Protein AF-A0A953MXE6-F1 (afdb_monomer_lite)

pLDDT: mean 93.47, std 11.05, range [44.06, 98.88]

Foldseek 3Di:
DDDDDDDDDDDPDPVVVVVLVVVLVVLQVVLQVLPWQKAFAFPCPDPRPDLALADPAASVRRLVVRLVCLVVLCVLQVVDPVSNVLSVCCCVVRHVVSVVSLVVSLVSVLVSVVSQKAKEWEKEFFAFQQDDQSSQLSNRSHQLNNNVVCSCPPPNRSCVCQDVCNDPSNYHYHYHYHRRRHVPQDPPQDNDPVCCSRNGSNSSRRSRGIMIRHDMDID

Sequence (219 aa):
MGSEATVPPPAPDTTTTAAVQEVREKRITSLREKLPIRLYFHNDEPDPRSWDTTTTLDYAETYHSYSAKKPEYDAAWAATLAGSTAIDAFFTQQVDHGFAQLNQFTALLKEALDEGQSITLQVRGYASPLAKSDHNKNGSLRRIATLVHYLERTDHGALLPYLNGTATNGGQLVVVPQPFGKSTADASVSDRLDDLQHSVYGVGAAMERRIEIEQVVGR

Structure (mmCIF, N/CA/C/O backbone):
data_AF-A0A953MXE6-F1
#
_entry.id   AF-A0A953MXE6-F1
#
loop_
_atom_site.group_PDB
_atom_site.id
_atom_site.type_symbol
_atom_site.label_atom_id
_atom_site.label_alt_id
_atom_site.label_comp_id
_atom_site.label_asym_id
_atom_site.label_entity_id
_atom_site.label_seq_id
_atom_site.pdbx_PDB_ins_code
_atom_site.Cartn_x
_atom_site.Cartn_y
_atom_site.Cartn_z
_atom_site.occupancy
_atom_site.B_iso_or_equiv
_atom_site.auth_seq_id
_atom_site.auth_comp_id
_atom_site.auth_asym_id
_atom_site.auth_atom_id
_atom_site.pdbx_PDB_model_num
ATOM 1 N N . MET A 1 1 ? -50.887 13.897 54.693 1.00 48.03 1 MET A N 1
ATOM 2 C CA . MET A 1 1 ? -50.576 13.720 53.261 1.00 48.03 1 MET A CA 1
ATOM 3 C C . MET A 1 1 ? -49.151 14.207 53.066 1.00 48.03 1 MET A C 1
ATOM 5 O O . MET A 1 1 ? -48.925 15.405 53.149 1.00 48.03 1 MET A O 1
ATOM 9 N N . GLY A 1 2 ? -48.186 13.288 53.002 1.00 44.06 2 GLY A N 1
ATOM 10 C CA . GLY A 1 2 ? -46.770 13.626 52.839 1.00 44.06 2 GLY A CA 1
ATOM 11 C C . GLY A 1 2 ? -46.460 13.844 51.363 1.00 44.06 2 GLY A C 1
ATOM 12 O O . GLY A 1 2 ? -46.754 12.974 50.552 1.00 44.06 2 GLY A O 1
ATOM 13 N N . SER A 1 3 ? -45.926 15.015 51.029 1.00 51.47 3 SER A N 1
ATOM 14 C CA . SER A 1 3 ? -45.392 15.329 49.705 1.00 51.47 3 SER A CA 1
ATOM 15 C C . SER A 1 3 ? -44.007 14.699 49.592 1.00 51.47 3 SER A C 1
ATOM 17 O O . SER A 1 3 ? -43.071 15.154 50.247 1.00 51.47 3 SER A O 1
ATOM 19 N N . GLU A 1 4 ? -43.881 13.652 48.788 1.00 52.66 4 GLU A N 1
ATOM 20 C CA . GLU A 1 4 ? -42.598 13.053 48.434 1.00 52.66 4 GLU A CA 1
ATOM 21 C C . GLU A 1 4 ? -41.909 13.968 47.412 1.00 52.66 4 GLU A C 1
ATOM 23 O O . GLU A 1 4 ? -42.407 14.180 46.307 1.00 52.66 4 GLU A O 1
ATOM 28 N N . ALA A 1 5 ? -40.812 14.606 47.824 1.00 57.16 5 ALA A N 1
ATOM 29 C CA . ALA A 1 5 ? -40.021 15.466 46.956 1.00 57.16 5 ALA A CA 1
ATOM 30 C C . ALA A 1 5 ? -39.163 14.594 46.031 1.00 57.16 5 ALA A C 1
ATOM 32 O O . ALA A 1 5 ? -38.236 13.921 46.479 1.00 57.16 5 ALA A O 1
ATOM 33 N N . THR A 1 6 ? -39.472 14.608 44.738 1.00 57.44 6 THR A N 1
ATOM 34 C CA . THR A 1 6 ? -38.691 13.930 43.703 1.00 57.44 6 THR A CA 1
ATOM 35 C C . THR A 1 6 ? -37.338 14.624 43.551 1.00 57.44 6 THR A C 1
ATOM 37 O O . THR A 1 6 ? -37.263 15.779 43.128 1.00 57.44 6 THR A O 1
ATOM 40 N N . VAL A 1 7 ? -36.257 13.930 43.907 1.00 61.03 7 VAL A N 1
ATOM 41 C CA . VAL A 1 7 ? -34.885 14.398 43.675 1.00 61.03 7 VAL A CA 1
ATOM 42 C C . VAL A 1 7 ? -34.610 14.348 42.164 1.00 61.03 7 VAL A C 1
ATOM 44 O O . VAL A 1 7 ? -34.828 13.296 41.557 1.00 61.03 7 VAL A O 1
ATOM 47 N N . PRO A 1 8 ? -34.163 15.447 41.526 1.00 61.88 8 PRO A N 1
ATOM 48 C CA . PRO A 1 8 ? -33.808 15.423 40.113 1.00 61.88 8 PRO A CA 1
ATOM 49 C C . PRO A 1 8 ? -32.596 14.504 39.885 1.00 61.88 8 PRO A C 1
ATOM 51 O O . PRO A 1 8 ? -31.706 14.446 40.738 1.00 61.88 8 PRO A O 1
ATOM 54 N N . PRO A 1 9 ? -32.543 13.778 38.753 1.00 64.75 9 PRO A N 1
ATOM 55 C CA . PRO A 1 9 ? -31.421 12.900 38.444 1.00 64.75 9 PRO A CA 1
ATOM 56 C C . PRO A 1 9 ? -30.107 13.699 38.407 1.00 64.75 9 PRO A C 1
ATOM 58 O O . PRO A 1 9 ? -30.117 14.864 37.994 1.00 64.75 9 PRO A O 1
ATOM 61 N N . PRO A 1 10 ? -28.979 13.103 38.836 1.00 61.69 10 PRO A N 1
ATOM 62 C CA . PRO A 1 10 ? -27.685 13.770 38.789 1.00 61.69 10 PRO A CA 1
ATOM 63 C C . PRO A 1 10 ? -27.362 14.173 37.346 1.00 61.69 10 PRO A C 1
ATOM 65 O O . PRO A 1 10 ? -27.589 13.404 36.409 1.00 61.69 10 PRO A O 1
ATOM 68 N N . ALA A 1 11 ? -26.859 15.396 37.167 1.00 59.88 11 ALA A N 1
ATOM 69 C CA . ALA A 1 11 ? -26.395 15.867 35.869 1.00 59.88 11 ALA A CA 1
ATOM 70 C C . ALA A 1 11 ? -25.275 14.941 35.350 1.00 59.88 11 ALA A C 1
ATOM 72 O O . ALA A 1 11 ? -24.452 14.495 36.151 1.00 59.88 11 ALA A O 1
ATOM 73 N N . PRO A 1 12 ? -25.224 14.636 34.041 1.00 58.47 12 PRO A N 1
ATOM 74 C CA . PRO A 1 12 ? -24.148 13.824 33.482 1.00 58.47 12 PRO A CA 1
ATOM 75 C C . PRO A 1 12 ? -22.785 14.496 33.718 1.00 58.47 12 PRO A C 1
ATOM 77 O O . PRO A 1 12 ? -22.642 15.699 33.494 1.00 58.47 12 PRO A O 1
ATOM 80 N N . ASP A 1 13 ? -21.791 13.715 34.156 1.00 56.25 13 ASP A N 1
ATOM 81 C CA . ASP A 1 13 ? -20.414 14.161 34.412 1.00 56.25 13 ASP A CA 1
ATOM 82 C C . ASP A 1 13 ? -19.746 14.669 33.119 1.00 56.25 13 ASP A C 1
ATOM 84 O O . ASP A 1 13 ? -19.167 13.922 32.322 1.00 56.25 13 ASP A O 1
ATOM 88 N N . THR A 1 14 ? -19.815 15.979 32.898 1.00 55.03 14 THR A N 1
ATOM 89 C CA . THR A 1 14 ? -19.241 16.668 31.732 1.00 55.03 14 THR A CA 1
ATOM 90 C C . THR A 1 14 ? -17.708 16.647 31.720 1.00 55.03 14 THR A C 1
ATOM 92 O O . THR A 1 14 ? -17.107 16.643 30.645 1.00 55.03 14 THR A O 1
ATOM 95 N N . THR A 1 15 ? -17.064 16.542 32.887 1.00 53.19 15 THR A N 1
ATOM 96 C CA . THR A 1 15 ? -15.596 16.482 33.038 1.00 53.19 15 THR A CA 1
ATOM 97 C C . THR A 1 15 ? -14.992 15.192 32.467 1.00 53.19 15 THR A C 1
ATOM 99 O O . THR A 1 15 ? -13.950 15.234 31.815 1.00 53.19 15 THR A O 1
ATOM 102 N N . THR A 1 16 ? -15.666 14.050 32.640 1.00 59.84 16 THR A N 1
ATOM 103 C CA . THR A 1 16 ? -15.215 12.738 32.135 1.00 59.84 16 THR A CA 1
ATOM 104 C C . THR A 1 16 ? -15.283 12.670 30.605 1.00 59.84 16 THR A C 1
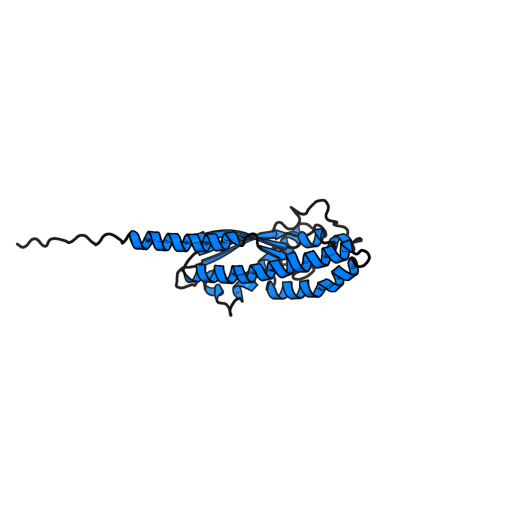ATOM 106 O O . THR A 1 16 ? -14.422 12.076 29.962 1.00 59.84 16 THR A O 1
ATOM 109 N N . THR A 1 17 ? -16.267 13.339 29.998 1.00 73.88 17 THR A N 1
ATOM 110 C CA . THR A 1 17 ? -16.495 13.299 28.543 1.00 73.88 17 THR A CA 1
ATOM 111 C C . THR A 1 17 ? -15.435 14.091 27.764 1.00 73.88 17 THR A C 1
ATOM 113 O O . THR A 1 17 ? -14.959 13.631 26.728 1.00 73.88 17 THR A O 1
ATOM 116 N N . ALA A 1 18 ? -15.007 15.254 28.272 1.00 81.44 18 ALA A N 1
ATOM 117 C CA . ALA A 1 18 ? -14.016 16.100 27.598 1.00 81.44 18 ALA A CA 1
ATOM 118 C C . ALA A 1 18 ? -12.609 15.475 27.579 1.00 81.44 18 ALA A C 1
ATOM 120 O O . ALA A 1 18 ? -11.945 15.485 26.543 1.00 81.44 18 ALA A O 1
ATOM 121 N N . ALA A 1 19 ? -12.174 14.881 28.695 1.00 84.50 19 ALA A N 1
ATOM 122 C CA . ALA A 1 19 ? -10.869 14.227 28.785 1.00 84.50 19 ALA A CA 1
ATOM 123 C C . ALA A 1 19 ? -10.778 12.983 27.880 1.00 84.50 19 ALA A C 1
ATOM 125 O O . ALA A 1 19 ? -9.762 12.769 27.219 1.00 84.50 19 ALA A O 1
ATOM 126 N N . VAL A 1 20 ? -11.853 12.187 27.797 1.00 83.88 20 VAL A N 1
ATOM 127 C CA . VAL A 1 20 ? -11.930 11.033 26.884 1.00 83.88 20 VAL A CA 1
ATOM 128 C C . VAL A 1 20 ? -11.873 11.482 25.423 1.00 83.88 20 VAL A C 1
ATOM 130 O O . VAL A 1 20 ? -11.153 10.874 24.630 1.00 83.88 20 VAL A O 1
ATOM 133 N N . GLN A 1 21 ? -12.570 12.565 25.064 1.00 86.00 21 GLN A N 1
ATOM 134 C CA . GLN A 1 21 ? -12.505 13.107 23.706 1.00 86.00 21 GLN A CA 1
ATOM 135 C C . GLN A 1 21 ? -11.093 13.595 23.356 1.00 86.00 21 GLN A C 1
ATOM 137 O O . GLN A 1 21 ? -10.608 13.325 22.262 1.00 86.00 21 GLN A O 1
ATOM 142 N N . GLU A 1 22 ? -10.400 14.262 24.282 1.00 90.00 22 GLU A N 1
ATOM 143 C CA . GLU A 1 22 ? -9.034 14.742 24.051 1.00 90.00 22 GLU A CA 1
ATOM 144 C C . GLU A 1 22 ? -8.055 13.591 23.767 1.00 90.00 22 GLU A C 1
ATOM 146 O O . GLU A 1 22 ? -7.232 13.684 22.854 1.00 90.00 22 GLU A O 1
ATOM 151 N N . VAL A 1 23 ? -8.151 12.484 24.512 1.00 89.69 23 VAL A N 1
ATOM 152 C CA . VAL A 1 23 ? -7.327 11.288 24.268 1.00 89.69 23 VAL A CA 1
ATOM 153 C C . VAL A 1 23 ? -7.623 10.699 22.889 1.00 89.69 23 VAL A C 1
ATOM 155 O O . VAL A 1 23 ? -6.695 10.445 22.120 1.00 89.69 23 VAL A O 1
ATOM 158 N N . ARG A 1 24 ? -8.905 10.563 22.537 1.00 91.62 24 ARG A N 1
ATOM 159 C CA . ARG A 1 24 ? -9.345 10.058 21.229 1.00 91.62 24 ARG A CA 1
ATOM 160 C C . ARG A 1 24 ? -8.814 10.904 20.070 1.00 91.62 24 ARG A C 1
ATOM 162 O O . ARG A 1 24 ? -8.322 10.352 19.088 1.00 91.62 24 ARG A O 1
ATOM 169 N N . GLU A 1 25 ? -8.843 12.229 20.185 1.00 92.94 25 GLU A N 1
ATOM 170 C CA . GLU A 1 25 ? -8.273 13.121 19.165 1.00 92.94 25 GLU A CA 1
ATOM 171 C C . GLU A 1 25 ? -6.747 13.000 19.066 1.00 92.94 25 GLU A C 1
ATOM 173 O O . GLU A 1 25 ? -6.190 13.024 17.963 1.00 92.94 25 GLU A O 1
ATOM 178 N N . LYS A 1 26 ? -6.051 12.811 20.195 1.00 95.00 26 LYS A N 1
ATOM 179 C CA . LYS A 1 26 ? -4.600 12.567 20.194 1.00 95.00 26 LYS A CA 1
ATOM 180 C C . LYS A 1 26 ? -4.247 11.288 19.437 1.00 95.00 26 LYS A C 1
ATOM 182 O O . LYS A 1 26 ? -3.337 11.329 18.616 1.00 95.00 26 LYS A O 1
ATOM 187 N N . ARG A 1 27 ? -4.994 10.192 19.624 1.00 95.50 27 ARG A N 1
ATOM 188 C CA . ARG A 1 27 ? -4.798 8.938 18.865 1.00 95.50 27 ARG A CA 1
ATOM 189 C C . ARG A 1 27 ? -4.916 9.152 17.361 1.00 95.50 27 ARG A C 1
ATOM 191 O O . ARG A 1 27 ? -4.030 8.758 16.602 1.00 95.50 27 ARG A O 1
ATOM 198 N N . ILE A 1 28 ? -5.980 9.829 16.930 1.00 96.50 28 ILE A N 1
ATOM 199 C CA . ILE A 1 28 ? -6.197 10.132 15.511 1.00 96.50 28 ILE A CA 1
ATOM 200 C C . ILE A 1 28 ? -5.092 11.042 14.968 1.00 96.50 28 ILE A C 1
ATOM 202 O O . ILE A 1 28 ? -4.632 10.846 13.843 1.00 96.50 28 ILE A O 1
ATOM 206 N N . THR A 1 29 ? -4.627 12.007 15.761 1.00 96.69 29 THR A N 1
ATOM 207 C CA . THR A 1 29 ? -3.503 12.875 15.391 1.00 96.69 29 THR A CA 1
ATOM 208 C C . THR A 1 29 ? -2.222 12.064 15.194 1.00 96.69 29 THR A C 1
ATOM 210 O O . THR A 1 29 ? -1.607 12.169 14.136 1.00 96.69 29 THR A O 1
ATOM 213 N N . SER A 1 30 ? -1.880 11.171 16.126 1.00 97.00 30 SER A N 1
ATOM 214 C CA . SER A 1 30 ? -0.705 10.296 16.008 1.00 97.00 30 SER A CA 1
ATOM 215 C C . SER A 1 30 ? -0.761 9.373 14.789 1.00 97.00 30 SER A C 1
ATOM 217 O O . SER A 1 30 ? 0.270 9.118 14.170 1.00 97.00 30 SER A O 1
ATOM 219 N N . LEU A 1 31 ? -1.948 8.899 14.396 1.00 98.00 31 LEU A N 1
ATOM 220 C CA . LEU A 1 31 ? -2.122 8.150 13.148 1.00 98.00 31 LEU A CA 1
ATOM 221 C C . LEU A 1 31 ? -1.862 9.025 11.919 1.00 98.00 31 LEU A C 1
ATOM 223 O O . LEU A 1 31 ? -1.165 8.601 10.998 1.00 98.00 31 LEU A O 1
ATOM 227 N N . ARG A 1 32 ? -2.396 10.251 11.905 1.00 97.88 32 ARG A N 1
ATOM 228 C CA . ARG A 1 32 ? -2.224 11.207 10.798 1.00 97.88 32 ARG A CA 1
ATOM 229 C C . ARG A 1 32 ? -0.770 11.639 10.616 1.00 97.88 32 ARG A C 1
ATOM 231 O O . ARG A 1 32 ? -0.339 11.803 9.483 1.00 97.88 32 ARG A O 1
ATOM 238 N N . GLU A 1 33 ? -0.003 11.753 11.696 1.00 97.44 33 GLU A N 1
ATOM 239 C CA . GLU A 1 33 ? 1.432 12.075 11.660 1.00 97.44 33 GLU A CA 1
ATOM 240 C C . GLU A 1 33 ? 2.288 11.004 10.966 1.00 97.44 33 GLU A C 1
ATOM 242 O O . GLU A 1 33 ? 3.421 11.279 10.573 1.00 97.44 33 GLU A O 1
ATOM 247 N N . LYS A 1 34 ? 1.770 9.780 10.799 1.00 97.44 34 LYS A N 1
ATOM 248 C CA . LYS A 1 34 ? 2.449 8.715 10.043 1.00 97.44 34 LYS A CA 1
ATOM 249 C C . LYS A 1 34 ? 2.157 8.752 8.546 1.00 97.44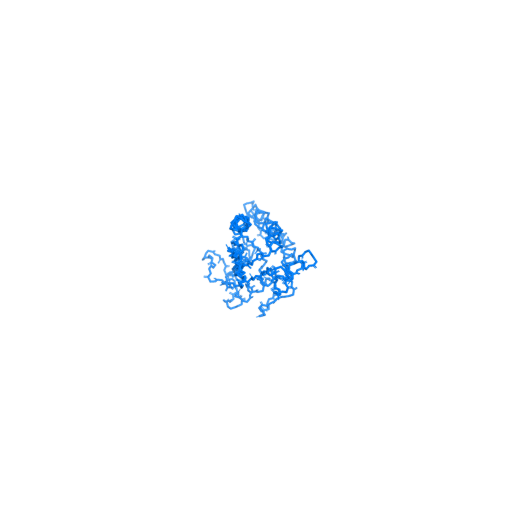 34 LYS A C 1
ATOM 251 O O . LYS A 1 34 ? 2.791 8.007 7.803 1.00 97.44 34 LYS A O 1
ATOM 256 N N . LEU A 1 35 ? 1.204 9.572 8.105 1.00 97.31 35 LEU A N 1
ATOM 257 C CA . LEU A 1 35 ? 0.767 9.619 6.715 1.00 97.31 35 LEU A CA 1
ATOM 258 C C . LEU A 1 35 ? 1.621 10.591 5.877 1.00 97.31 35 LEU A C 1
ATOM 260 O O . LEU A 1 35 ? 2.129 11.581 6.406 1.00 97.31 35 LEU A O 1
ATOM 264 N N . PRO A 1 36 ? 1.725 10.364 4.554 1.00 98.06 36 PRO A N 1
ATOM 265 C CA . PRO A 1 36 ? 1.226 9.191 3.833 1.00 98.06 36 PRO A CA 1
ATOM 266 C C . PRO A 1 36 ? 2.119 7.963 4.053 1.00 98.06 36 PRO A C 1
ATOM 268 O O . PRO A 1 36 ? 3.341 8.081 4.130 1.00 98.06 36 PRO A O 1
ATOM 271 N N . ILE A 1 37 ? 1.515 6.773 4.069 1.00 98.75 37 ILE A N 1
ATOM 272 C CA . ILE A 1 37 ? 2.256 5.501 4.061 1.00 98.75 37 ILE A CA 1
ATOM 273 C C . ILE A 1 37 ? 2.200 4.936 2.654 1.00 98.75 37 ILE A C 1
ATOM 275 O O . ILE A 1 37 ? 1.110 4.665 2.151 1.00 98.75 37 ILE A O 1
ATOM 279 N N . ARG A 1 38 ? 3.366 4.765 2.027 1.00 98.75 38 ARG A N 1
ATOM 280 C CA . ARG A 1 38 ? 3.499 4.267 0.654 1.00 98.75 38 ARG A CA 1
ATOM 281 C C . ARG A 1 38 ? 3.995 2.833 0.658 1.00 98.75 38 ARG A C 1
ATOM 283 O O . ARG A 1 38 ? 4.976 2.523 1.324 1.00 98.75 38 ARG A O 1
ATOM 290 N N . LEU A 1 39 ? 3.325 1.987 -0.107 1.00 98.88 39 LEU A N 1
ATOM 291 C CA . LEU A 1 39 ? 3.548 0.548 -0.135 1.00 98.88 39 LEU A CA 1
ATOM 292 C C . LEU A 1 39 ? 3.701 0.104 -1.587 1.00 98.88 39 LEU A C 1
ATOM 294 O O . LEU A 1 39 ? 2.819 0.388 -2.396 1.00 98.88 39 LEU A O 1
ATOM 298 N N . TYR A 1 40 ? 4.822 -0.525 -1.929 1.00 98.81 40 TYR A N 1
ATOM 299 C CA . TYR A 1 40 ? 5.273 -0.677 -3.315 1.00 98.81 40 TYR A CA 1
ATOM 300 C C . TYR A 1 40 ? 5.211 -2.120 -3.807 1.00 98.81 40 TYR A C 1
ATOM 302 O O . TYR A 1 40 ? 5.331 -3.063 -3.030 1.00 98.81 40 TYR A O 1
ATOM 310 N N . PHE A 1 41 ? 5.063 -2.274 -5.123 1.00 98.69 41 PHE A N 1
ATOM 311 C CA . PHE A 1 41 ? 4.903 -3.565 -5.780 1.00 98.69 41 PHE A CA 1
ATOM 312 C C . PHE A 1 41 ? 5.755 -3.656 -7.044 1.00 98.69 41 PHE A C 1
ATOM 314 O O . PHE A 1 41 ? 5.999 -2.669 -7.755 1.00 98.69 41 PHE A O 1
ATOM 321 N N . HIS A 1 42 ? 6.127 -4.882 -7.393 1.00 98.12 42 HIS A N 1
ATOM 322 C CA . HIS A 1 42 ? 6.676 -5.149 -8.709 1.00 98.12 42 HIS A CA 1
ATOM 323 C C . HIS A 1 42 ? 5.629 -4.927 -9.815 1.00 98.12 42 HIS A C 1
ATOM 325 O O . HIS A 1 42 ? 4.422 -4.782 -9.581 1.00 98.12 42 HIS A O 1
ATOM 331 N N . ASN A 1 43 ? 6.108 -4.866 -11.056 1.00 96.31 43 ASN A N 1
ATOM 332 C CA . ASN A 1 43 ? 5.237 -4.791 -12.216 1.00 96.31 43 ASN A CA 1
ATOM 333 C C . ASN A 1 43 ? 4.295 -5.997 -12.285 1.00 96.31 43 ASN A C 1
ATOM 335 O O . ASN A 1 43 ? 4.713 -7.119 -12.029 1.00 96.31 43 ASN A O 1
ATOM 339 N N . ASP A 1 44 ? 3.041 -5.731 -12.660 1.00 93.00 44 ASP A N 1
ATOM 340 C CA . ASP A 1 44 ? 1.983 -6.740 -12.804 1.00 93.00 44 ASP A CA 1
ATOM 341 C C . ASP A 1 44 ? 1.663 -7.536 -11.516 1.00 93.00 44 ASP A C 1
ATOM 343 O O . ASP A 1 44 ? 0.942 -8.518 -11.563 1.00 93.00 44 ASP A O 1
ATOM 347 N N . GLU A 1 45 ? 2.148 -7.114 -10.343 1.00 96.19 45 GLU A N 1
ATOM 348 C CA . GLU A 1 45 ? 1.885 -7.800 -9.069 1.00 96.19 45 GLU A CA 1
ATOM 349 C C . GLU A 1 45 ? 0.905 -7.016 -8.167 1.00 96.19 45 GLU A C 1
ATOM 351 O O . GLU A 1 45 ? 0.895 -5.770 -8.204 1.00 96.19 45 GLU A O 1
ATOM 356 N N . PRO A 1 46 ? 0.094 -7.717 -7.342 1.00 97.06 46 PRO A N 1
ATOM 357 C CA . PRO A 1 46 ? -0.004 -9.183 -7.200 1.00 97.06 46 PRO A CA 1
ATOM 358 C C . PRO A 1 46 ? -0.837 -9.856 -8.309 1.00 97.06 46 PRO A C 1
ATOM 360 O O . PRO A 1 46 ? -1.596 -9.192 -9.023 1.00 97.06 46 PRO A O 1
ATOM 363 N N . ASP A 1 47 ? -0.706 -11.183 -8.408 1.00 96.38 47 ASP A N 1
ATOM 364 C CA . ASP A 1 47 ? -1.405 -12.060 -9.361 1.00 96.38 47 ASP A CA 1
ATOM 365 C C . ASP A 1 47 ? -1.221 -11.627 -10.829 1.00 96.38 47 ASP A C 1
ATOM 367 O O . ASP A 1 47 ? -2.129 -11.038 -11.435 1.00 96.38 47 ASP A O 1
ATOM 371 N N . PRO A 1 48 ? -0.037 -11.889 -11.418 1.00 93.12 48 PRO A N 1
ATOM 372 C CA . PRO A 1 48 ? 0.314 -11.389 -12.741 1.00 93.12 48 PRO A CA 1
ATOM 373 C C . PRO A 1 48 ? -0.647 -11.865 -13.822 1.00 93.12 48 PRO A C 1
ATOM 375 O O . PRO A 1 48 ? -1.024 -13.038 -13.876 1.00 93.12 48 PRO A O 1
ATOM 378 N N . ARG A 1 49 ? -1.009 -10.941 -14.719 1.00 91.94 49 ARG A N 1
ATOM 379 C CA . ARG A 1 49 ? -1.956 -11.128 -15.831 1.00 91.94 49 ARG A CA 1
ATOM 380 C C . ARG A 1 49 ? -3.398 -11.437 -15.412 1.00 91.94 49 ARG A C 1
ATOM 382 O O . ARG A 1 49 ? -4.209 -11.781 -16.275 1.00 91.94 49 ARG A O 1
ATOM 389 N N . SER A 1 50 ? -3.738 -11.319 -14.127 1.00 93.06 50 SER A N 1
ATOM 390 C CA . SER A 1 50 ? -5.110 -11.516 -13.654 1.00 93.06 50 SER A CA 1
ATOM 391 C C . SER A 1 50 ? -6.007 -10.312 -13.962 1.00 93.06 50 SER A C 1
ATOM 393 O O . SER A 1 50 ? -5.599 -9.150 -13.847 1.00 93.06 50 SER A O 1
ATOM 395 N N . TRP A 1 51 ? -7.268 -10.597 -14.291 1.00 92.38 51 TRP A N 1
ATOM 396 C CA . TRP A 1 51 ? -8.341 -9.604 -14.401 1.00 92.38 51 TRP A CA 1
ATOM 397 C C . TRP A 1 51 ? -9.176 -9.472 -13.125 1.00 92.38 51 TRP A C 1
ATOM 399 O O . TRP A 1 51 ? -10.023 -8.581 -13.069 1.00 92.38 51 TRP A O 1
ATOM 409 N N . ASP A 1 52 ? -8.919 -10.290 -12.104 1.00 95.50 52 ASP A N 1
ATOM 410 C CA . ASP A 1 52 ? -9.608 -10.193 -10.818 1.00 95.50 52 ASP A CA 1
ATOM 411 C C . ASP A 1 52 ? -9.272 -8.888 -10.094 1.00 95.50 52 ASP A C 1
ATOM 413 O O . ASP A 1 52 ? -8.238 -8.253 -10.325 1.00 95.50 52 ASP A O 1
ATOM 417 N N . THR A 1 53 ? -10.152 -8.483 -9.184 1.00 94.69 53 THR A N 1
ATOM 418 C CA . THR A 1 53 ? -9.985 -7.279 -8.356 1.00 94.69 53 THR A CA 1
ATOM 419 C C . THR A 1 53 ? -9.530 -7.589 -6.933 1.00 94.69 53 THR A C 1
ATOM 421 O O . THR A 1 53 ? -9.337 -6.672 -6.141 1.00 94.69 53 THR A O 1
ATOM 424 N N . THR A 1 54 ? -9.364 -8.867 -6.601 1.00 95.75 54 THR A N 1
ATOM 425 C CA . THR A 1 54 ? -8.930 -9.360 -5.289 1.00 95.75 54 THR A CA 1
ATOM 426 C C . THR A 1 54 ? -7.726 -10.282 -5.438 1.00 95.75 54 THR A C 1
ATOM 428 O O . THR A 1 54 ? -7.392 -10.703 -6.543 1.00 95.75 54 THR A O 1
ATOM 431 N N . THR A 1 55 ? -7.089 -10.602 -4.320 1.00 98.19 55 THR A N 1
ATOM 432 C CA . THR A 1 55 ? -5.997 -11.573 -4.217 1.00 98.19 55 THR A CA 1
ATOM 433 C C . THR A 1 55 ? -6.182 -12.379 -2.934 1.00 98.19 55 THR A C 1
ATOM 435 O O . THR A 1 55 ? -7.003 -12.010 -2.102 1.00 98.19 55 THR A O 1
ATOM 438 N N . THR A 1 56 ? -5.434 -13.464 -2.755 1.00 98.19 56 THR A N 1
ATOM 439 C CA . THR A 1 56 ? -5.328 -14.147 -1.456 1.00 98.19 56 THR A CA 1
ATOM 440 C C . THR A 1 56 ? -4.095 -13.717 -0.665 1.00 98.19 56 THR A C 1
ATOM 442 O O . THR A 1 56 ? -3.962 -14.112 0.492 1.00 98.19 56 THR A O 1
ATOM 445 N N . LEU A 1 57 ? -3.184 -12.957 -1.275 1.00 98.50 57 LEU A N 1
ATOM 446 C CA . LEU A 1 57 ? -1.935 -12.528 -0.651 1.00 98.50 57 LEU A CA 1
ATOM 447 C C . LEU A 1 57 ? -2.167 -11.335 0.278 1.00 98.50 57 LEU A C 1
ATOM 449 O O . LEU A 1 57 ? -2.960 -10.445 -0.032 1.00 98.50 57 LEU A O 1
ATOM 453 N N . ASP A 1 58 ? -1.440 -11.283 1.388 1.00 98.69 58 ASP A N 1
ATOM 454 C CA . ASP A 1 58 ? -1.308 -10.064 2.182 1.00 98.69 58 ASP A CA 1
ATOM 455 C C . ASP A 1 58 ? -0.100 -9.221 1.760 1.00 98.69 58 ASP A C 1
ATOM 457 O O . ASP A 1 58 ? 0.742 -9.612 0.946 1.00 98.69 58 ASP A O 1
ATOM 461 N N . TYR A 1 59 ? -0.038 -8.000 2.294 1.00 98.75 59 TYR A N 1
ATOM 462 C CA . TYR A 1 59 ? 1.012 -7.069 1.921 1.00 98.75 59 TYR A CA 1
ATOM 463 C C . TYR A 1 59 ? 2.409 -7.560 2.323 1.00 98.75 59 TYR A C 1
ATOM 465 O O . TYR A 1 59 ? 3.346 -7.329 1.563 1.00 98.75 59 TYR A O 1
ATOM 473 N N . ALA A 1 60 ? 2.567 -8.264 3.450 1.00 98.69 60 ALA A N 1
ATOM 474 C CA . ALA A 1 60 ? 3.875 -8.761 3.873 1.00 98.69 60 ALA A CA 1
ATOM 475 C C . ALA A 1 60 ? 4.409 -9.804 2.879 1.00 98.69 60 ALA A C 1
ATOM 477 O O . ALA A 1 60 ? 5.570 -9.728 2.474 1.00 98.69 60 ALA A O 1
ATOM 478 N N . GLU A 1 61 ? 3.551 -10.713 2.403 1.00 98.75 61 GLU A N 1
ATOM 479 C CA . GLU A 1 61 ? 3.892 -11.675 1.347 1.00 98.75 61 GLU A CA 1
ATOM 480 C C . GLU A 1 61 ? 4.354 -10.964 0.064 1.00 98.75 61 GLU A C 1
ATOM 482 O O . GLU A 1 61 ? 5.413 -11.279 -0.491 1.00 98.75 61 GLU A O 1
ATOM 487 N N . THR A 1 62 ? 3.603 -9.953 -0.390 1.00 98.56 62 THR A N 1
ATOM 488 C CA . THR A 1 62 ? 3.964 -9.198 -1.603 1.00 98.56 62 THR A CA 1
ATOM 489 C C . THR A 1 62 ? 5.211 -8.333 -1.432 1.00 98.56 62 THR A C 1
ATOM 491 O O . THR A 1 62 ? 6.002 -8.224 -2.368 1.00 98.56 62 THR A O 1
ATOM 494 N N . TYR A 1 63 ? 5.435 -7.772 -0.242 1.00 98.81 63 TYR A N 1
ATOM 495 C CA . TYR A 1 63 ? 6.645 -7.032 0.101 1.00 98.81 63 TYR A CA 1
ATOM 496 C C . TYR A 1 63 ? 7.867 -7.944 0.024 1.00 98.81 63 TYR A C 1
ATOM 498 O O . TYR A 1 63 ? 8.828 -7.614 -0.663 1.00 98.81 63 TYR A O 1
ATOM 506 N N . HIS A 1 64 ? 7.821 -9.123 0.651 1.00 98.75 64 HIS A N 1
ATOM 507 C CA . HIS A 1 64 ? 8.938 -10.065 0.612 1.00 98.75 64 HIS A CA 1
ATOM 508 C C . HIS A 1 64 ? 9.232 -10.550 -0.812 1.00 98.75 64 HIS A C 1
ATOM 510 O O . HIS A 1 64 ? 10.399 -10.594 -1.207 1.00 98.75 64 HIS A O 1
ATOM 516 N N . SER A 1 65 ? 8.189 -10.840 -1.600 1.00 98.31 65 SER A N 1
ATOM 517 C CA . SER A 1 65 ? 8.329 -11.135 -3.033 1.00 98.31 65 SER A CA 1
ATOM 518 C C . SER A 1 65 ? 9.001 -9.982 -3.781 1.00 98.31 65 SER A C 1
ATOM 520 O O . SER A 1 65 ? 9.923 -10.204 -4.568 1.00 98.31 65 SER A O 1
ATOM 522 N N . TYR A 1 66 ? 8.590 -8.737 -3.520 1.00 98.56 66 TYR A N 1
ATOM 523 C CA . TYR A 1 66 ? 9.141 -7.585 -4.219 1.00 98.56 66 TYR A CA 1
ATOM 524 C C . TYR A 1 66 ? 10.588 -7.277 -3.810 1.00 98.56 66 TYR A C 1
ATOM 526 O O . TYR A 1 66 ? 11.439 -7.109 -4.683 1.00 98.56 66 TYR A O 1
ATOM 534 N N . SER A 1 67 ? 10.905 -7.271 -2.513 1.00 98.50 67 SER A N 1
ATOM 535 C CA . SER A 1 67 ? 12.271 -7.069 -2.014 1.00 98.50 67 SER A CA 1
ATOM 536 C C . SER A 1 67 ? 13.233 -8.135 -2.548 1.00 98.50 67 SER A C 1
ATOM 538 O O . SER A 1 67 ? 14.374 -7.819 -2.885 1.00 98.50 67 SER A O 1
ATOM 540 N N . ALA A 1 68 ? 12.770 -9.378 -2.734 1.00 98.50 68 ALA A N 1
ATOM 541 C CA . ALA A 1 68 ? 13.567 -10.445 -3.342 1.00 98.50 68 ALA A CA 1
ATOM 542 C C . ALA A 1 68 ? 13.937 -10.187 -4.817 1.00 98.50 68 ALA A C 1
ATOM 544 O O . ALA A 1 68 ? 14.887 -10.789 -5.315 1.00 98.50 68 ALA A O 1
ATOM 545 N N . LYS A 1 69 ? 13.248 -9.269 -5.511 1.00 98.31 69 LYS A N 1
ATOM 546 C CA . LYS A 1 69 ? 13.572 -8.868 -6.893 1.00 98.31 69 LYS A CA 1
ATOM 547 C C . LYS A 1 69 ? 14.645 -7.793 -6.979 1.00 98.31 69 LYS A C 1
ATOM 549 O O . LYS A 1 69 ? 15.080 -7.488 -8.087 1.00 98.31 69 LYS A O 1
ATOM 554 N N . LYS A 1 70 ? 15.097 -7.216 -5.860 1.00 98.19 70 LYS A N 1
ATOM 555 C CA . LYS A 1 70 ? 16.139 -6.177 -5.864 1.00 98.19 70 LYS A CA 1
ATOM 556 C C . LYS A 1 70 ? 17.357 -6.536 -6.745 1.00 98.19 70 LYS A C 1
ATOM 558 O O . LYS A 1 70 ? 17.746 -5.680 -7.537 1.00 98.19 70 LYS A O 1
ATOM 563 N N . PRO A 1 71 ? 17.894 -7.776 -6.736 1.00 98.25 71 PRO A N 1
ATOM 564 C CA . PRO A 1 71 ? 19.010 -8.138 -7.613 1.00 98.25 71 PRO A CA 1
ATOM 565 C C . PRO A 1 71 ? 18.722 -7.966 -9.115 1.00 98.25 71 PRO A C 1
ATOM 567 O O . PRO A 1 71 ? 19.633 -7.649 -9.875 1.00 98.25 71 PRO A O 1
ATOM 570 N N . GLU A 1 72 ? 17.474 -8.141 -9.564 1.00 98.31 72 GLU A N 1
ATOM 571 C CA . GLU A 1 72 ? 17.089 -7.900 -10.963 1.00 98.31 72 GLU A CA 1
ATOM 572 C C . GLU A 1 72 ? 17.124 -6.405 -11.309 1.00 98.31 72 GLU A C 1
ATOM 574 O O . GLU A 1 72 ? 17.587 -6.025 -12.385 1.00 98.31 72 GLU A O 1
ATOM 579 N N . TYR A 1 73 ? 16.670 -5.550 -10.386 1.00 98.25 73 TYR A N 1
ATOM 580 C CA . TYR A 1 73 ? 16.745 -4.097 -10.544 1.00 98.25 73 TYR A CA 1
ATOM 581 C C . TYR A 1 73 ? 18.199 -3.616 -10.560 1.00 98.25 73 TYR A C 1
ATOM 583 O O . TYR A 1 73 ? 18.564 -2.810 -11.417 1.00 98.25 73 TYR A O 1
ATOM 591 N N . ASP A 1 74 ? 19.036 -4.146 -9.664 1.00 96.88 74 ASP A N 1
ATOM 592 C CA . ASP A 1 74 ? 20.467 -3.840 -9.622 1.00 96.88 74 ASP A CA 1
ATOM 593 C C . ASP A 1 74 ? 21.139 -4.240 -10.942 1.00 96.88 74 ASP A C 1
ATOM 595 O O . ASP A 1 74 ? 21.857 -3.441 -11.541 1.00 96.88 74 ASP A O 1
ATOM 599 N N . ALA A 1 75 ? 20.859 -5.447 -11.448 1.00 97.75 75 ALA A N 1
ATOM 600 C CA . ALA A 1 75 ? 21.402 -5.930 -12.716 1.00 97.75 75 ALA A CA 1
ATOM 601 C C . ALA A 1 75 ? 20.987 -5.045 -13.904 1.00 97.75 75 ALA A C 1
ATOM 603 O O . ALA A 1 75 ? 21.821 -4.735 -14.757 1.00 97.75 75 ALA A O 1
ATOM 604 N N . ALA A 1 76 ? 19.730 -4.589 -13.940 1.00 97.25 76 ALA A N 1
ATOM 605 C CA . ALA A 1 76 ? 19.231 -3.700 -14.987 1.00 97.25 76 ALA A CA 1
ATOM 606 C C . ALA A 1 76 ? 19.923 -2.323 -14.994 1.00 97.25 76 ALA A C 1
ATOM 608 O O . ALA A 1 76 ? 19.986 -1.681 -16.041 1.00 97.25 76 ALA A O 1
ATOM 609 N N . TRP A 1 77 ? 20.470 -1.867 -13.863 1.00 96.56 77 TRP A N 1
ATOM 610 C CA . TRP A 1 77 ? 21.093 -0.542 -13.725 1.00 96.56 77 TRP A CA 1
ATOM 611 C C . TRP A 1 77 ? 22.588 -0.570 -13.379 1.00 96.56 77 TRP A C 1
ATOM 613 O O . TRP A 1 77 ? 23.199 0.486 -13.195 1.00 96.56 77 TRP A O 1
ATOM 623 N N . ALA A 1 78 ? 23.210 -1.751 -13.395 1.00 94.94 78 ALA A N 1
ATOM 624 C CA . ALA A 1 78 ? 24.615 -1.967 -13.043 1.00 94.94 78 ALA A CA 1
ATOM 625 C C . ALA A 1 78 ? 25.613 -1.233 -13.955 1.00 94.94 78 ALA A C 1
ATOM 627 O O . ALA A 1 78 ? 26.752 -0.991 -13.560 1.00 94.94 78 ALA A O 1
ATOM 628 N N . ALA A 1 79 ? 25.198 -0.849 -15.168 1.00 95.50 79 ALA A N 1
ATOM 629 C CA . ALA A 1 79 ? 26.049 -0.141 -16.125 1.00 95.50 79 ALA A CA 1
ATOM 630 C C . ALA A 1 79 ? 26.487 1.253 -15.641 1.00 95.50 79 ALA A C 1
ATOM 632 O O . ALA A 1 79 ? 27.446 1.811 -16.173 1.00 95.50 79 ALA A O 1
ATOM 633 N N . THR A 1 80 ? 25.797 1.833 -14.651 1.00 94.38 80 THR A N 1
ATOM 634 C CA . THR A 1 80 ? 26.141 3.151 -14.107 1.00 94.38 80 THR A CA 1
ATOM 635 C C . THR A 1 80 ? 26.083 3.152 -12.585 1.00 94.38 80 THR A C 1
ATOM 637 O O . THR A 1 80 ? 25.149 2.624 -11.983 1.00 94.38 80 THR A O 1
ATOM 640 N N . LEU A 1 81 ? 27.050 3.821 -11.949 1.00 95.12 81 LEU A N 1
ATOM 641 C CA . LEU A 1 81 ? 27.038 4.017 -10.496 1.00 95.12 81 LEU A CA 1
ATOM 642 C C . LEU A 1 81 ? 25.774 4.764 -10.043 1.00 95.12 81 LEU A C 1
ATOM 644 O O . LEU A 1 81 ? 25.168 4.401 -9.039 1.00 95.12 81 LEU A O 1
ATOM 648 N N . ALA A 1 82 ? 25.364 5.783 -10.804 1.00 96.44 82 ALA A N 1
ATOM 649 C CA . ALA A 1 82 ? 24.167 6.570 -10.523 1.00 96.44 82 ALA A CA 1
ATOM 650 C C . ALA A 1 82 ? 22.887 5.718 -10.535 1.00 96.44 82 ALA A C 1
ATOM 652 O O . ALA A 1 82 ? 22.087 5.824 -9.609 1.00 96.44 82 ALA A O 1
ATOM 653 N N . GLY A 1 83 ? 22.715 4.851 -11.539 1.00 95.44 83 GLY A N 1
ATOM 654 C CA . GLY A 1 83 ? 21.581 3.930 -11.623 1.00 95.44 83 GLY A CA 1
ATOM 655 C C . GLY A 1 83 ? 21.547 2.956 -10.448 1.00 95.44 83 GLY A C 1
ATOM 656 O O . GLY A 1 83 ? 20.542 2.890 -9.748 1.00 95.44 83 GLY A O 1
ATOM 657 N N . SER A 1 84 ? 22.666 2.281 -10.175 1.00 94.88 84 SER A N 1
ATOM 658 C CA . SER A 1 84 ? 22.788 1.368 -9.028 1.00 94.88 84 SER A CA 1
ATOM 659 C C . SER A 1 84 ? 22.460 2.063 -7.695 1.00 94.88 84 SER A C 1
ATOM 661 O O . SER A 1 84 ? 21.635 1.587 -6.920 1.00 94.88 84 SER A O 1
ATOM 663 N N . THR A 1 85 ? 22.996 3.272 -7.482 1.00 97.69 85 THR A N 1
ATOM 664 C CA . THR A 1 85 ? 22.741 4.069 -6.267 1.00 97.69 85 THR A CA 1
ATOM 665 C C . THR A 1 85 ? 21.263 4.445 -6.133 1.00 97.69 85 THR A C 1
ATOM 667 O O . THR A 1 85 ? 20.711 4.422 -5.035 1.00 97.69 85 THR A O 1
ATOM 670 N N . ALA A 1 86 ? 20.604 4.791 -7.242 1.00 98.06 86 ALA A N 1
ATOM 671 C CA . ALA A 1 86 ? 19.188 5.140 -7.248 1.00 98.06 86 ALA A CA 1
ATOM 672 C C . ALA A 1 86 ? 18.288 3.932 -6.930 1.00 98.06 86 ALA A C 1
ATOM 674 O O . ALA A 1 86 ? 17.302 4.089 -6.209 1.00 98.06 86 ALA A O 1
ATOM 675 N N . ILE A 1 87 ? 18.632 2.736 -7.420 1.00 98.31 87 ILE A N 1
ATOM 676 C CA . ILE A 1 87 ? 17.922 1.493 -7.089 1.00 98.31 87 ILE A CA 1
ATOM 677 C C . ILE A 1 87 ? 18.093 1.143 -5.610 1.00 98.31 87 ILE A C 1
ATOM 679 O O . ILE A 1 87 ? 17.095 0.910 -4.925 1.00 98.31 87 ILE A O 1
ATOM 683 N N . ASP A 1 88 ? 19.325 1.175 -5.097 1.00 98.12 88 ASP A N 1
ATOM 684 C CA . ASP A 1 88 ? 19.613 0.949 -3.676 1.00 98.12 88 ASP A CA 1
ATOM 685 C C . ASP A 1 88 ? 18.810 1.898 -2.784 1.00 98.12 88 ASP A C 1
ATOM 687 O O . ASP A 1 88 ? 18.141 1.466 -1.840 1.00 98.12 88 ASP A O 1
ATOM 691 N N . ALA A 1 89 ? 18.833 3.193 -3.107 1.00 98.50 89 ALA A N 1
ATOM 692 C CA . ALA A 1 89 ? 18.090 4.207 -2.373 1.00 98.50 89 ALA A CA 1
ATOM 693 C C . ALA A 1 89 ? 16.576 3.971 -2.449 1.00 98.50 89 ALA A C 1
ATOM 695 O O . ALA A 1 89 ? 15.891 4.111 -1.440 1.00 98.50 89 ALA A O 1
ATOM 696 N N . PHE A 1 90 ? 16.041 3.580 -3.607 1.00 98.75 90 PHE A N 1
ATOM 697 C CA . PHE A 1 90 ? 14.616 3.289 -3.746 1.00 98.75 90 PHE A CA 1
ATOM 698 C C . PHE A 1 90 ? 14.182 2.111 -2.861 1.00 98.75 90 PHE A C 1
ATOM 700 O O . PHE A 1 90 ? 13.238 2.251 -2.084 1.00 98.75 90 PHE A O 1
ATOM 707 N N . PHE A 1 91 ? 14.878 0.972 -2.919 1.00 98.75 91 PHE A N 1
ATOM 708 C CA . PHE A 1 91 ? 14.506 -0.187 -2.101 1.00 98.75 91 PHE A CA 1
ATOM 709 C C . PHE A 1 91 ? 14.635 0.112 -0.603 1.00 98.75 91 PHE A C 1
ATOM 711 O O . PHE A 1 91 ? 13.693 -0.115 0.150 1.00 98.75 91 PHE A O 1
ATOM 718 N N . THR A 1 92 ? 15.740 0.720 -0.176 1.00 98.38 92 THR A N 1
ATOM 719 C CA . THR A 1 92 ? 15.983 0.970 1.254 1.00 98.38 92 THR A CA 1
ATOM 720 C C . THR A 1 92 ? 15.121 2.099 1.827 1.00 98.38 92 THR A C 1
ATOM 722 O O . THR A 1 92 ? 14.543 1.966 2.904 1.00 98.38 92 THR A O 1
ATOM 725 N N . GLN A 1 93 ? 15.007 3.227 1.121 1.00 98.44 93 GLN A N 1
ATOM 726 C CA . GLN A 1 93 ? 14.363 4.437 1.646 1.00 98.44 93 GLN A CA 1
ATOM 727 C C . GLN A 1 93 ? 12.873 4.526 1.312 1.00 98.44 93 GLN A C 1
ATOM 729 O O . GLN A 1 93 ? 12.181 5.355 1.899 1.00 98.44 93 GLN A O 1
ATOM 734 N N . GLN A 1 94 ? 12.373 3.720 0.369 1.00 98.56 94 GLN A N 1
ATOM 735 C CA . GLN A 1 94 ? 10.956 3.709 -0.004 1.00 98.56 94 GLN A CA 1
ATOM 736 C C . GLN A 1 94 ? 10.303 2.361 0.303 1.00 98.56 94 GLN A C 1
ATOM 738 O O . GLN A 1 94 ? 9.338 2.328 1.061 1.00 98.56 94 GLN A O 1
ATOM 743 N N . VAL A 1 95 ? 10.820 1.256 -0.245 1.00 98.75 95 VAL A N 1
ATOM 744 C CA . VAL A 1 95 ? 10.175 -0.067 -0.118 1.00 98.75 95 VAL A CA 1
ATOM 745 C C . VAL A 1 95 ? 10.247 -0.578 1.325 1.00 98.75 95 VAL A C 1
ATOM 747 O O . VAL A 1 95 ? 9.207 -0.797 1.951 1.00 98.75 95 VAL A O 1
ATOM 750 N N . ASP A 1 96 ? 11.454 -0.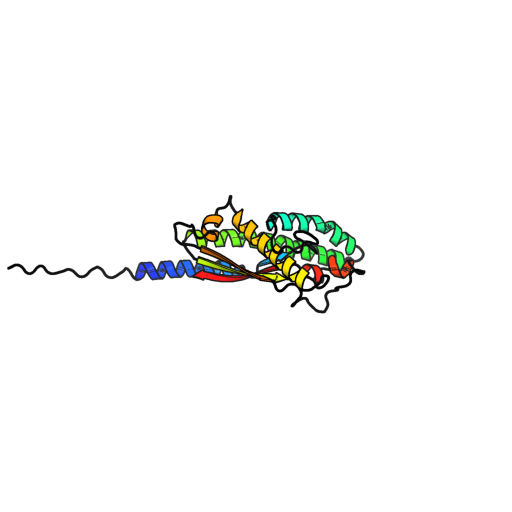687 1.882 1.00 98.75 96 ASP A N 1
ATOM 751 C CA . ASP A 1 96 ? 11.676 -1.188 3.244 1.00 98.75 96 ASP A CA 1
ATOM 752 C C . ASP A 1 96 ? 11.125 -0.210 4.290 1.00 98.75 96 ASP A C 1
ATOM 754 O O . ASP A 1 96 ? 10.427 -0.602 5.231 1.00 98.75 96 ASP A O 1
ATOM 758 N N . HIS A 1 97 ? 11.375 1.089 4.092 1.00 98.56 97 HIS A N 1
ATOM 759 C CA . HIS A 1 97 ? 10.845 2.139 4.959 1.00 98.56 97 HIS A CA 1
ATOM 760 C C . HIS A 1 97 ? 9.310 2.138 4.994 1.00 98.56 97 HIS A C 1
ATOM 762 O O . HIS A 1 97 ? 8.724 2.222 6.072 1.00 98.56 97 HIS A O 1
ATOM 768 N N . GLY A 1 98 ? 8.645 1.989 3.844 1.00 98.62 98 GLY A N 1
ATOM 769 C CA . GLY A 1 98 ? 7.187 1.946 3.755 1.00 98.62 98 GLY A CA 1
ATOM 770 C C . GLY A 1 98 ? 6.580 0.782 4.539 1.00 98.62 98 GLY A C 1
ATOM 771 O O . GLY A 1 98 ? 5.615 0.970 5.283 1.00 98.62 98 GLY A O 1
ATOM 772 N N . PHE A 1 99 ? 7.181 -0.409 4.454 1.00 98.75 99 PHE A N 1
ATOM 773 C CA . PHE A 1 99 ? 6.728 -1.553 5.247 1.00 98.75 99 PHE A CA 1
ATOM 774 C C . PHE A 1 99 ? 6.983 -1.357 6.749 1.00 98.75 99 PHE A C 1
ATOM 776 O O . PHE A 1 99 ? 6.103 -1.628 7.568 1.00 98.75 99 PHE A O 1
ATOM 783 N N . ALA A 1 100 ? 8.137 -0.803 7.130 1.00 98.62 100 ALA A N 1
ATOM 784 C CA . ALA A 1 100 ? 8.411 -0.450 8.522 1.00 98.62 100 ALA A CA 1
ATOM 785 C C . ALA A 1 100 ? 7.396 0.573 9.074 1.00 98.62 100 ALA A C 1
ATOM 787 O O . ALA A 1 100 ? 6.910 0.416 10.198 1.00 98.62 100 ALA A O 1
ATOM 788 N N . GLN A 1 101 ? 7.023 1.583 8.281 1.00 98.62 101 GLN A N 1
ATOM 789 C CA . GLN A 1 101 ? 5.986 2.551 8.645 1.00 98.62 101 GLN A CA 1
ATOM 790 C C . GLN A 1 101 ? 4.610 1.899 8.793 1.00 98.62 101 GLN A C 1
ATOM 792 O O . GLN A 1 101 ? 3.896 2.232 9.738 1.00 98.62 101 GLN A O 1
ATOM 797 N N . LEU A 1 102 ? 4.244 0.955 7.917 1.00 98.75 102 LEU A N 1
ATOM 798 C CA . LEU A 1 102 ? 2.990 0.206 8.037 1.00 98.75 102 LEU A CA 1
ATOM 799 C C . LEU A 1 102 ? 2.919 -0.559 9.362 1.00 98.75 102 LEU A C 1
ATOM 801 O O . LEU A 1 102 ? 1.898 -0.493 10.045 1.00 98.75 102 LEU A O 1
ATOM 805 N N . ASN A 1 103 ? 4.002 -1.232 9.756 1.00 98.31 103 ASN A N 1
ATOM 806 C CA . ASN A 1 103 ? 4.072 -1.958 11.027 1.00 98.31 103 ASN A CA 1
ATOM 807 C C . ASN A 1 103 ? 3.836 -1.019 12.225 1.00 98.31 103 ASN A C 1
ATOM 809 O O . ASN A 1 103 ? 2.992 -1.290 13.078 1.00 98.31 103 ASN A O 1
ATOM 813 N N . GLN A 1 104 ? 4.522 0.130 12.255 1.00 98.25 104 GLN A N 1
ATOM 814 C CA . GLN A 1 104 ? 4.348 1.138 13.311 1.00 98.25 104 GLN A CA 1
ATOM 815 C C . GLN A 1 104 ? 2.936 1.732 13.328 1.00 98.25 104 GLN A C 1
ATOM 817 O O . GLN A 1 104 ? 2.342 1.910 14.389 1.00 98.25 104 GLN A O 1
ATOM 822 N N . PHE A 1 105 ? 2.393 2.042 12.152 1.00 98.62 105 PHE A N 1
ATOM 823 C CA . PHE A 1 105 ? 1.040 2.564 12.009 1.00 98.62 105 PHE A CA 1
ATOM 824 C C . PHE A 1 105 ? -0.006 1.573 12.505 1.00 98.62 105 PHE A C 1
ATOM 826 O O . PHE A 1 105 ? -0.946 1.969 13.185 1.00 98.62 105 PHE A O 1
ATOM 833 N N . THR A 1 106 ? 0.173 0.288 12.207 1.00 98.50 106 THR A N 1
ATOM 834 C CA . THR A 1 106 ? -0.779 -0.759 12.588 1.00 98.50 106 THR A CA 1
ATOM 835 C C . THR A 1 106 ? -0.834 -0.944 14.106 1.00 98.50 106 THR A C 1
ATOM 837 O O . THR A 1 106 ? -1.920 -1.120 14.653 1.00 98.50 106 THR A O 1
ATOM 840 N N . ALA A 1 107 ? 0.298 -0.800 14.806 1.00 97.81 107 ALA A N 1
ATOM 841 C CA . ALA A 1 107 ? 0.323 -0.794 16.269 1.00 97.81 107 ALA A CA 1
ATOM 842 C C . ALA A 1 107 ? -0.492 0.377 16.855 1.00 97.81 107 ALA A C 1
ATOM 844 O O . ALA A 1 107 ? -1.371 0.164 17.687 1.00 97.81 107 ALA A O 1
ATOM 845 N N . LEU A 1 108 ? -0.278 1.600 16.353 1.00 98.19 108 LEU A N 1
ATOM 846 C CA . LEU A 1 108 ? -1.051 2.781 16.769 1.00 98.19 108 LEU A CA 1
ATOM 847 C C . LEU A 1 108 ? -2.541 2.652 16.421 1.00 98.19 108 LEU A C 1
ATOM 849 O O . LEU A 1 108 ? -3.407 3.100 17.170 1.00 98.19 108 LEU A O 1
ATOM 853 N N . LEU A 1 109 ? -2.844 2.040 15.273 1.00 98.56 109 LEU A N 1
ATOM 854 C CA . LEU A 1 109 ? -4.211 1.811 14.818 1.00 98.56 109 LEU A CA 1
ATOM 855 C C . LEU A 1 109 ? -4.934 0.877 15.784 1.00 98.56 109 LEU A C 1
ATOM 857 O O . LEU A 1 109 ? -6.070 1.151 16.165 1.00 98.56 109 LEU A O 1
ATOM 861 N N . LYS A 1 110 ? -4.259 -0.193 16.212 1.00 98.12 110 LYS A N 1
ATOM 862 C CA . LYS A 1 110 ? -4.784 -1.134 17.196 1.00 98.12 110 LYS A CA 1
ATOM 863 C C . LYS A 1 110 ? -5.088 -0.448 18.528 1.00 98.12 110 LYS A C 1
ATOM 865 O O . LYS A 1 110 ? -6.173 -0.658 19.057 1.00 98.12 110 LYS A O 1
ATOM 870 N N . GLU A 1 111 ? -4.186 0.391 19.041 1.00 97.19 111 GLU A N 1
ATOM 871 C CA . GLU A 1 111 ? -4.415 1.139 20.289 1.00 97.19 111 GLU A CA 1
ATOM 872 C C . GLU A 1 111 ? -5.696 1.982 20.221 1.00 97.19 111 GLU A C 1
ATOM 874 O O . GLU A 1 111 ? -6.545 1.910 21.107 1.00 97.19 111 GLU A O 1
ATOM 879 N N . ALA A 1 112 ? -5.872 2.737 19.134 1.00 97.69 112 ALA A N 1
ATOM 880 C CA . ALA A 1 112 ? -7.058 3.563 18.928 1.00 97.69 112 ALA A CA 1
ATOM 881 C C . ALA A 1 112 ? -8.352 2.724 18.838 1.00 97.69 112 ALA A C 1
ATOM 883 O O . ALA A 1 112 ? -9.391 3.091 19.391 1.00 97.69 112 ALA A O 1
ATOM 884 N N . LEU A 1 113 ? -8.295 1.574 18.161 1.00 98.25 113 LEU A N 1
ATOM 885 C CA . LEU A 1 113 ? -9.428 0.654 18.031 1.00 98.25 113 LEU A CA 1
ATOM 886 C C . LEU A 1 113 ? -9.781 -0.031 19.359 1.00 98.25 113 LEU A C 1
ATOM 888 O O . LEU A 1 113 ? -10.963 -0.149 19.680 1.00 98.25 113 LEU A O 1
ATOM 892 N N . ASP A 1 114 ? -8.788 -0.422 20.161 1.00 96.88 114 ASP A N 1
ATOM 893 C CA . ASP A 1 114 ? -8.987 -1.002 21.498 1.00 96.88 114 ASP A CA 1
ATOM 894 C C . ASP A 1 114 ? -9.680 -0.014 22.454 1.00 96.88 114 ASP A C 1
ATOM 896 O O . ASP A 1 114 ? -10.500 -0.417 23.283 1.00 96.88 114 ASP A O 1
ATOM 900 N N . GLU A 1 115 ? -9.454 1.290 22.269 1.00 95.31 115 GLU A N 1
ATOM 901 C CA . GLU A 1 115 ? -10.151 2.382 22.970 1.00 95.31 115 GLU A CA 1
ATOM 902 C C . GLU A 1 115 ? -11.582 2.649 22.437 1.00 95.31 115 GLU A C 1
ATOM 904 O O . GLU A 1 115 ? -12.271 3.584 22.876 1.00 95.31 115 GLU A O 1
ATOM 909 N N . GLY A 1 116 ? -12.060 1.816 21.506 1.00 96.12 116 GLY A N 1
ATOM 910 C CA . GLY A 1 116 ? -13.413 1.846 20.949 1.00 96.12 116 GLY A CA 1
ATOM 911 C C . GLY A 1 116 ? -13.630 2.946 19.913 1.00 96.12 116 GLY A C 1
ATOM 912 O O . GLY A 1 116 ? -14.763 3.396 19.732 1.00 96.12 116 GLY A O 1
ATOM 913 N N . GLN A 1 117 ? -12.567 3.442 19.273 1.00 97.00 117 GLN A N 1
ATOM 914 C CA . GLN A 1 117 ? -12.700 4.420 18.194 1.00 97.00 117 GLN A CA 1
ATOM 915 C C . GLN A 1 117 ? -13.132 3.757 16.886 1.00 97.00 117 GLN A C 1
ATOM 917 O O . GLN A 1 117 ? -12.811 2.600 16.614 1.00 97.00 117 GLN A O 1
ATOM 922 N N . SER A 1 118 ? -13.844 4.512 16.051 1.00 97.94 118 SER A N 1
ATOM 923 C CA . SER A 1 118 ? -14.153 4.102 14.682 1.00 97.94 118 SER A CA 1
ATOM 924 C C . SER A 1 118 ? -13.263 4.851 13.700 1.00 97.94 118 SER A C 1
ATOM 926 O O . SER A 1 118 ? -13.214 6.079 13.706 1.00 97.94 118 SER A O 1
ATOM 928 N N . ILE A 1 119 ? -12.547 4.118 12.852 1.00 98.56 119 ILE A N 1
ATOM 929 C CA . ILE A 1 119 ? -11.513 4.653 11.970 1.00 98.56 119 ILE A CA 1
ATOM 930 C C . ILE A 1 119 ? -11.791 4.244 10.530 1.00 98.56 119 ILE A C 1
ATOM 932 O O . ILE A 1 119 ? -12.028 3.081 10.215 1.00 98.56 119 ILE A O 1
ATOM 936 N N . THR A 1 120 ? -11.729 5.221 9.629 1.00 98.75 120 THR A N 1
ATOM 937 C CA . THR A 1 120 ? -11.752 5.002 8.183 1.00 98.75 120 THR A CA 1
ATOM 938 C C . THR A 1 120 ? -10.402 5.361 7.575 1.00 98.75 120 THR A C 1
ATOM 940 O O . THR A 1 120 ? -9.927 6.489 7.731 1.00 98.75 120 THR A O 1
ATOM 943 N N . LEU A 1 121 ? -9.813 4.409 6.855 1.00 98.75 121 LEU A N 1
ATOM 944 C CA . LEU A 1 121 ? -8.611 4.578 6.047 1.00 98.75 121 LEU A CA 1
ATOM 945 C C . LEU A 1 121 ? -9.018 4.814 4.593 1.00 98.75 121 LEU A C 1
ATOM 947 O O . LEU A 1 121 ? -9.718 3.989 4.007 1.00 98.75 121 LEU A O 1
ATOM 951 N N . GLN A 1 122 ? -8.568 5.912 3.991 1.00 98.50 122 GLN A N 1
ATOM 952 C CA . GLN A 1 122 ? -8.682 6.104 2.543 1.00 98.50 122 GLN A CA 1
ATOM 953 C C . GLN A 1 122 ? -7.382 5.669 1.881 1.00 98.50 122 GLN A C 1
ATOM 955 O O . GLN A 1 122 ? -6.312 6.193 2.205 1.00 98.50 122 GLN A O 1
ATOM 960 N N . VAL A 1 123 ? -7.487 4.704 0.968 1.00 98.75 123 VAL A N 1
ATOM 961 C CA . VAL A 1 123 ? -6.322 4.061 0.362 1.00 98.75 123 VAL A CA 1
ATOM 962 C C . VAL A 1 123 ? -6.369 4.221 -1.145 1.00 98.75 123 VAL A C 1
ATOM 964 O O . VAL A 1 123 ? -7.239 3.663 -1.814 1.00 98.75 123 VAL A O 1
ATOM 967 N N . ARG A 1 124 ? -5.409 4.969 -1.686 1.00 98.56 124 ARG A N 1
ATOM 968 C CA . ARG A 1 124 ? -5.244 5.140 -3.131 1.00 98.56 124 ARG A CA 1
ATOM 969 C C . ARG A 1 124 ? -4.367 4.050 -3.702 1.00 98.56 124 ARG A C 1
ATOM 971 O O . ARG A 1 124 ? -3.369 3.691 -3.092 1.00 98.56 124 ARG A O 1
ATOM 978 N N . GLY A 1 125 ? -4.711 3.551 -4.882 1.00 98.12 125 GLY A N 1
ATOM 979 C CA . GLY A 1 125 ? -3.895 2.593 -5.617 1.00 98.12 125 GLY A CA 1
ATOM 980 C C . GLY A 1 125 ? -3.497 3.127 -6.982 1.00 98.12 125 GLY A C 1
ATOM 981 O O . GLY A 1 125 ? -4.342 3.606 -7.734 1.00 98.12 125 GLY A O 1
ATOM 982 N N . TYR A 1 126 ? -2.217 2.993 -7.304 1.00 98.12 126 TYR A N 1
ATOM 983 C CA . TYR A 1 126 ? -1.583 3.532 -8.503 1.00 98.12 126 TYR A CA 1
ATOM 984 C C . TYR A 1 126 ? -0.960 2.408 -9.334 1.00 98.12 126 TYR A C 1
ATOM 986 O O . TYR A 1 126 ? -0.784 1.283 -8.845 1.00 98.12 126 TYR A O 1
ATOM 994 N N . ALA A 1 127 ? -0.642 2.690 -10.596 1.00 96.44 127 ALA A N 1
ATOM 995 C CA . ALA A 1 127 ? 0.095 1.792 -11.473 1.00 96.44 127 ALA A CA 1
ATOM 996 C C . ALA A 1 127 ? 0.925 2.550 -12.518 1.00 96.44 127 ALA A C 1
ATOM 998 O O . ALA A 1 127 ? 0.514 3.594 -13.020 1.00 96.44 127 ALA A O 1
ATOM 999 N N . SER A 1 128 ? 2.049 1.954 -12.925 1.00 96.00 128 SER A N 1
ATOM 1000 C CA . SER A 1 128 ? 2.851 2.421 -14.059 1.00 96.00 128 SER A CA 1
ATOM 1001 C C . SER A 1 128 ? 2.093 2.285 -15.395 1.00 96.00 128 SER A C 1
ATOM 1003 O O . SER A 1 128 ? 1.202 1.435 -15.530 1.00 96.00 128 SER A O 1
ATOM 1005 N N . PRO A 1 129 ? 2.430 3.086 -16.424 1.00 95.06 129 PRO A N 1
ATOM 1006 C CA . PRO A 1 129 ? 1.604 3.216 -17.623 1.00 95.06 129 PRO A CA 1
ATOM 1007 C C . PRO A 1 129 ? 1.677 2.037 -18.612 1.00 95.06 129 PRO A C 1
ATOM 1009 O O . PRO A 1 129 ? 0.892 2.020 -19.563 1.00 95.06 129 PRO A O 1
ATOM 1012 N N . LEU A 1 130 ? 2.536 1.041 -18.349 1.00 93.00 130 LEU A N 1
ATOM 1013 C CA . LEU A 1 130 ? 2.853 -0.099 -19.223 1.00 93.00 130 LEU A CA 1
ATOM 1014 C C . LEU A 1 130 ? 1.631 -0.923 -19.676 1.00 93.00 130 LEU A C 1
ATOM 1016 O O . LEU A 1 130 ? 1.563 -1.352 -20.825 1.00 93.00 130 LEU A O 1
ATOM 1020 N N . ALA A 1 131 ? 0.651 -1.152 -18.795 1.00 89.50 131 ALA A N 1
ATOM 1021 C CA . ALA A 1 131 ? -0.544 -1.936 -19.122 1.00 89.50 131 ALA A CA 1
ATOM 1022 C C . ALA A 1 131 ? -1.749 -1.065 -19.533 1.00 89.50 131 ALA A C 1
ATOM 1024 O O . ALA A 1 131 ? -1.759 0.168 -19.427 1.00 89.50 131 ALA A O 1
ATOM 1025 N N . LYS A 1 132 ? -2.817 -1.718 -20.014 1.00 88.12 132 LYS A N 1
ATOM 1026 C CA . LYS A 1 132 ? -4.095 -1.059 -20.343 1.00 88.12 132 LYS A CA 1
ATOM 1027 C C . LYS A 1 132 ? -4.732 -0.436 -19.092 1.00 88.12 132 LYS A C 1
ATOM 1029 O O . LYS A 1 132 ? -4.529 -0.915 -17.982 1.00 88.12 132 LYS A O 1
ATOM 1034 N N . SER A 1 133 ? -5.531 0.618 -19.282 1.00 90.12 133 SER A N 1
ATOM 1035 C CA . SER A 1 133 ? -6.108 1.400 -18.174 1.00 90.12 133 SER A CA 1
ATOM 1036 C C . SER A 1 133 ? -6.917 0.543 -17.191 1.00 90.12 133 SER A C 1
ATOM 1038 O O . SER A 1 133 ? -6.633 0.565 -15.996 1.00 90.12 133 SER A O 1
ATOM 1040 N N . ASP A 1 134 ? -7.849 -0.276 -17.688 1.00 90.81 134 ASP A N 1
ATOM 1041 C CA . ASP A 1 134 ? -8.699 -1.108 -16.821 1.00 90.81 134 ASP A CA 1
ATOM 1042 C C . ASP A 1 134 ? -7.910 -2.215 -16.118 1.00 90.81 134 ASP A C 1
ATOM 1044 O O . ASP A 1 134 ? -8.125 -2.477 -14.939 1.00 90.81 134 ASP A O 1
ATOM 1048 N N . HIS A 1 135 ? -6.913 -2.789 -16.796 1.00 91.38 135 HIS A N 1
ATOM 1049 C CA . HIS A 1 135 ? -5.999 -3.749 -16.180 1.00 91.38 135 HIS A CA 1
ATOM 1050 C C . HIS A 1 135 ? -5.248 -3.120 -14.995 1.00 91.38 135 HIS A C 1
ATOM 1052 O O . HIS A 1 135 ? -5.160 -3.701 -13.917 1.00 91.38 135 HIS A O 1
ATOM 1058 N N . ASN A 1 136 ? -4.756 -1.891 -15.167 1.00 93.88 136 ASN A N 1
ATOM 1059 C CA . ASN A 1 136 ? -4.075 -1.152 -14.108 1.00 93.88 136 ASN A CA 1
ATOM 1060 C C . ASN A 1 136 ? -4.997 -0.778 -12.942 1.00 93.88 136 ASN A C 1
ATOM 1062 O O . ASN A 1 136 ? -4.553 -0.819 -11.798 1.00 93.88 136 ASN A O 1
ATOM 1066 N N . LYS A 1 137 ? -6.270 -0.457 -13.201 1.00 94.88 137 LYS A N 1
ATOM 1067 C CA . LYS A 1 137 ? -7.260 -0.240 -12.133 1.00 94.88 137 LYS A CA 1
ATOM 1068 C C . LYS A 1 137 ? -7.503 -1.514 -11.323 1.00 94.88 137 LYS A C 1
ATOM 1070 O O . LYS A 1 137 ? -7.503 -1.450 -10.096 1.00 94.88 137 LYS A O 1
ATOM 1075 N N . ASN A 1 138 ? -7.647 -2.663 -11.988 1.00 96.75 138 ASN A N 1
ATOM 1076 C CA . ASN A 1 138 ? -7.819 -3.948 -11.305 1.00 96.75 138 ASN A CA 1
ATOM 1077 C C . ASN A 1 138 ? -6.572 -4.309 -10.490 1.00 96.75 138 ASN A C 1
ATOM 1079 O O . ASN A 1 138 ? -6.695 -4.689 -9.328 1.00 96.75 138 ASN A O 1
ATOM 1083 N N . GLY A 1 139 ? -5.374 -4.082 -11.038 1.00 96.50 139 GLY A N 1
ATOM 1084 C CA . GLY A 1 139 ? -4.119 -4.227 -10.296 1.00 96.50 139 GLY A CA 1
ATOM 1085 C C . GLY A 1 139 ? -4.069 -3.344 -9.044 1.00 96.50 139 GLY A C 1
ATOM 1086 O O . GLY A 1 139 ? -3.716 -3.819 -7.968 1.00 96.50 139 GLY A O 1
ATOM 1087 N N . SER A 1 140 ? -4.491 -2.079 -9.136 1.00 97.00 140 SER A N 1
ATOM 1088 C CA . SER A 1 140 ? -4.602 -1.194 -7.970 1.00 97.00 140 SER A CA 1
ATOM 1089 C C . SER A 1 140 ? -5.592 -1.707 -6.920 1.00 97.00 140 SER A C 1
ATOM 1091 O O . SER A 1 140 ? -5.294 -1.612 -5.733 1.00 97.00 140 SER A O 1
ATOM 1093 N N . LEU A 1 141 ? -6.731 -2.283 -7.322 1.00 98.19 141 LEU A N 1
ATOM 1094 C CA . LEU A 1 141 ? -7.673 -2.913 -6.387 1.00 98.19 141 LEU A CA 1
ATOM 1095 C C . LEU A 1 141 ? -7.053 -4.119 -5.676 1.00 98.19 141 LEU A C 1
ATOM 1097 O O . LEU A 1 141 ? -7.130 -4.191 -4.451 1.00 98.19 141 LEU A O 1
ATOM 1101 N N . ARG A 1 142 ? -6.366 -5.007 -6.408 1.00 98.44 142 ARG A N 1
ATOM 1102 C CA . ARG A 1 142 ? -5.683 -6.160 -5.798 1.00 98.44 142 ARG A CA 1
ATOM 1103 C C . ARG A 1 142 ? -4.618 -5.727 -4.796 1.00 98.44 142 ARG A C 1
ATOM 1105 O O . ARG A 1 142 ? -4.546 -6.284 -3.709 1.00 98.44 142 ARG A O 1
ATOM 1112 N N . ARG A 1 143 ? -3.841 -4.689 -5.113 1.00 98.62 143 ARG A N 1
ATOM 1113 C CA . ARG A 1 143 ? -2.867 -4.109 -4.175 1.00 98.62 143 ARG A CA 1
ATOM 1114 C C . ARG A 1 143 ? -3.532 -3.557 -2.915 1.00 98.62 143 ARG A C 1
ATOM 1116 O O . ARG A 1 143 ? -3.005 -3.715 -1.826 1.00 98.62 143 ARG A O 1
ATOM 1123 N N . ILE A 1 144 ? -4.699 -2.923 -3.022 1.00 98.81 144 ILE A N 1
ATOM 1124 C CA . ILE A 1 144 ? -5.428 -2.477 -1.824 1.00 98.81 144 ILE A CA 1
ATOM 1125 C C . ILE A 1 144 ? -5.938 -3.689 -1.027 1.00 98.81 144 ILE A C 1
ATOM 1127 O O . ILE A 1 144 ? -5.870 -3.678 0.200 1.00 98.81 144 ILE A O 1
ATOM 1131 N N . ALA A 1 145 ? -6.375 -4.758 -1.699 1.00 98.69 145 ALA A N 1
ATOM 1132 C CA . ALA A 1 145 ? -6.784 -5.995 -1.036 1.00 98.69 145 ALA A CA 1
ATOM 1133 C C . ALA A 1 145 ? -5.642 -6.632 -0.220 1.00 98.69 145 ALA A C 1
ATOM 1135 O O . ALA A 1 145 ? -5.895 -7.099 0.888 1.00 98.69 145 ALA A O 1
ATOM 1136 N N . THR A 1 146 ? -4.380 -6.556 -0.672 1.00 98.88 146 THR A N 1
ATOM 1137 C CA . THR A 1 146 ? -3.242 -7.061 0.125 1.00 98.88 146 THR A CA 1
ATOM 1138 C C . THR A 1 146 ? -3.101 -6.330 1.461 1.00 98.88 146 THR A C 1
ATOM 1140 O O . THR A 1 146 ? -2.748 -6.944 2.465 1.00 98.88 146 THR A O 1
ATOM 1143 N N . LEU A 1 147 ? -3.385 -5.020 1.505 1.00 98.88 147 LEU A N 1
ATOM 1144 C CA . LEU A 1 147 ? -3.397 -4.257 2.758 1.00 98.88 147 LEU A CA 1
ATOM 1145 C C . LEU A 1 147 ? -4.545 -4.700 3.672 1.00 98.88 147 LEU A C 1
ATOM 1147 O O . LEU A 1 147 ? -4.343 -4.828 4.875 1.00 98.88 147 LEU A O 1
ATOM 1151 N N . VAL A 1 148 ? -5.732 -4.957 3.118 1.00 98.81 148 VAL A N 1
ATOM 1152 C CA . VAL A 1 148 ? -6.864 -5.474 3.903 1.00 98.81 148 VAL A CA 1
ATOM 1153 C C . VAL A 1 148 ? -6.497 -6.821 4.526 1.00 98.81 148 VAL A C 1
ATOM 1155 O O . VAL A 1 148 ? -6.591 -6.961 5.741 1.00 98.81 148 VAL A O 1
ATOM 1158 N N . HIS A 1 149 ? -5.963 -7.761 3.743 1.00 98.81 149 HIS A N 1
ATOM 1159 C CA . HIS A 1 149 ? -5.522 -9.062 4.256 1.00 98.81 149 HIS A CA 1
ATOM 1160 C C . HIS A 1 149 ? -4.380 -8.959 5.272 1.00 98.81 149 HIS A C 1
ATOM 1162 O O . HIS A 1 149 ? -4.339 -9.719 6.237 1.00 98.81 149 HIS A O 1
ATOM 1168 N N . TYR A 1 150 ? -3.478 -7.989 5.107 1.00 98.81 150 TYR A N 1
ATOM 1169 C CA . TYR A 1 150 ? -2.441 -7.710 6.098 1.00 98.81 150 TYR A CA 1
ATOM 1170 C C . TYR A 1 150 ? -3.052 -7.303 7.448 1.00 98.81 150 TYR A C 1
ATOM 1172 O O . TYR A 1 150 ? -2.685 -7.848 8.490 1.00 98.81 150 TYR A O 1
ATOM 1180 N N . LEU A 1 151 ? -4.039 -6.401 7.440 1.00 98.75 151 LEU A N 1
ATOM 1181 C CA . LEU A 1 151 ? -4.754 -5.987 8.651 1.00 98.75 151 LEU A CA 1
ATOM 1182 C C . LEU A 1 151 ? -5.545 -7.154 9.264 1.00 98.75 151 LEU A C 1
ATOM 1184 O O . LEU A 1 151 ? -5.508 -7.346 10.475 1.00 98.75 151 LEU A O 1
ATOM 1188 N N . GLU A 1 152 ? -6.197 -7.976 8.441 1.00 98.62 152 GLU A N 1
ATOM 1189 C CA . GLU A 1 152 ? -6.923 -9.180 8.874 1.00 98.62 152 GLU A CA 1
ATOM 1190 C C . GLU A 1 152 ? -6.029 -10.214 9.567 1.00 98.62 152 GLU A C 1
ATOM 1192 O O . GLU A 1 152 ? -6.496 -10.935 10.443 1.00 98.62 152 GLU A O 1
ATOM 1197 N N . ARG A 1 153 ? -4.755 -10.320 9.176 1.00 98.19 153 ARG A N 1
ATOM 1198 C CA . ARG A 1 153 ? -3.820 -11.335 9.691 1.00 98.19 153 ARG A CA 1
ATOM 1199 C C . ARG A 1 153 ? -2.893 -10.813 10.783 1.00 98.19 153 ARG A C 1
ATOM 1201 O O . ARG A 1 153 ? -2.259 -11.616 11.469 1.00 98.19 153 ARG A O 1
ATOM 1208 N N . THR A 1 154 ? -2.837 -9.494 10.968 1.00 95.75 154 THR A N 1
ATOM 1209 C CA . THR A 1 154 ? -2.025 -8.847 12.005 1.00 95.75 154 THR A CA 1
ATOM 1210 C C . THR A 1 154 ? -2.365 -9.412 13.385 1.00 95.75 154 THR A C 1
ATOM 1212 O O . THR A 1 154 ? -3.539 -9.556 13.732 1.00 95.75 154 THR A O 1
ATOM 1215 N N . ASP A 1 155 ? -1.329 -9.726 14.170 1.00 94.62 155 ASP A N 1
ATOM 1216 C CA . ASP A 1 155 ? -1.424 -10.201 15.556 1.00 94.62 155 ASP A CA 1
ATOM 1217 C C . ASP A 1 155 ? -2.454 -11.326 15.748 1.00 94.62 155 ASP A C 1
ATOM 1219 O O . ASP A 1 155 ? -3.311 -11.270 16.629 1.00 94.62 155 ASP A O 1
ATOM 1223 N N . HIS A 1 156 ? -2.396 -12.347 14.887 1.00 96.38 156 HIS A N 1
ATOM 1224 C CA . HIS A 1 156 ? -3.331 -13.481 14.894 1.00 96.38 156 HIS A CA 1
ATOM 1225 C C . HIS A 1 156 ? -4.805 -13.070 14.729 1.0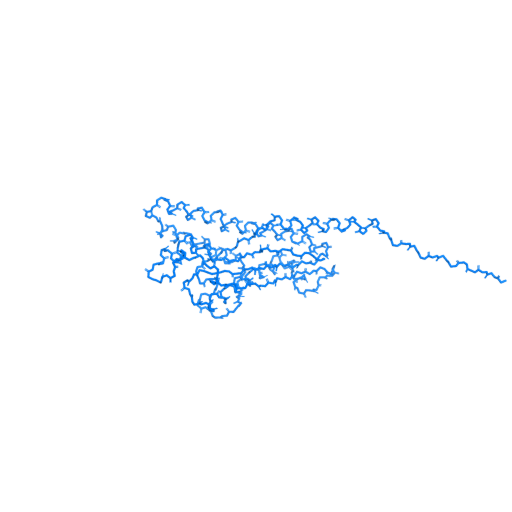0 96.38 156 HIS A C 1
ATOM 1227 O O . HIS A 1 156 ? -5.706 -13.705 15.280 1.00 96.38 156 HIS A O 1
ATOM 1233 N N . GLY A 1 157 ? -5.055 -12.016 13.951 1.00 97.75 157 GLY A N 1
ATOM 1234 C CA . GLY A 1 157 ? -6.396 -11.520 13.662 1.00 97.75 157 GLY A CA 1
ATOM 1235 C C . GLY A 1 157 ? -6.945 -10.554 14.700 1.00 97.75 157 GLY A C 1
ATOM 1236 O O . GLY A 1 157 ? -8.162 -10.401 14.809 1.00 97.75 157 GLY A O 1
ATOM 1237 N N . ALA A 1 158 ? -6.078 -9.863 15.443 1.00 97.81 158 ALA A N 1
ATOM 1238 C CA . ALA A 1 158 ? -6.501 -8.909 16.465 1.00 97.81 158 ALA A CA 1
ATOM 1239 C C . ALA A 1 158 ? -7.367 -7.764 15.910 1.00 97.81 158 ALA A C 1
ATOM 1241 O O . ALA A 1 158 ? -8.173 -7.197 16.646 1.00 97.81 158 ALA A O 1
ATOM 1242 N N . LEU A 1 159 ? -7.229 -7.433 14.619 1.00 98.56 159 LEU A N 1
ATOM 1243 C CA . LEU A 1 159 ? -8.029 -6.392 13.971 1.00 98.56 159 LEU A CA 1
ATOM 1244 C C . LEU A 1 159 ? -9.324 -6.905 13.317 1.00 98.56 159 LEU A C 1
ATOM 1246 O O . LEU A 1 159 ? -10.183 -6.095 12.957 1.00 98.56 159 LEU A O 1
ATOM 1250 N N . LEU A 1 160 ? -9.502 -8.227 13.190 1.00 98.25 160 LEU A N 1
ATOM 1251 C CA . LEU A 1 160 ? -10.667 -8.828 12.527 1.00 98.25 160 LEU A CA 1
ATOM 1252 C C . LEU A 1 160 ? -12.011 -8.378 13.112 1.00 98.25 160 LEU A C 1
ATOM 1254 O O . LEU A 1 160 ? -12.906 -8.077 12.321 1.00 98.25 160 LEU A O 1
ATOM 1258 N N . PRO A 1 161 ? -12.201 -8.285 14.446 1.00 98.62 161 PRO A N 1
ATOM 1259 C CA . PRO A 1 161 ? -13.482 -7.843 14.990 1.00 98.62 161 PRO A CA 1
ATOM 1260 C C . PRO A 1 161 ? -13.856 -6.420 14.558 1.00 98.62 161 PRO A C 1
ATOM 1262 O O . PRO A 1 161 ? -15.026 -6.145 14.301 1.00 98.62 161 PRO A O 1
ATOM 1265 N N . TYR A 1 162 ? -12.875 -5.523 14.425 1.00 98.62 162 TYR A N 1
ATOM 1266 C CA . TYR A 1 162 ? -13.111 -4.143 13.994 1.00 98.62 162 TYR A CA 1
ATOM 1267 C C . TYR A 1 162 ? -13.437 -4.056 12.500 1.00 98.62 162 TYR A C 1
ATOM 1269 O O . TYR A 1 162 ? -14.311 -3.282 12.114 1.00 98.62 162 TYR A O 1
ATOM 1277 N N . LEU A 1 163 ? -12.768 -4.865 11.671 1.00 98.50 163 LEU A N 1
ATOM 1278 C CA . LEU A 1 163 ? -13.035 -4.965 10.230 1.00 98.50 163 LEU A CA 1
ATOM 1279 C C . LEU A 1 163 ? -14.417 -5.574 9.944 1.00 98.50 163 LEU A C 1
ATOM 1281 O O . LEU A 1 163 ? -15.132 -5.110 9.059 1.00 98.50 163 LEU A O 1
ATOM 1285 N N . ASN A 1 164 ? -14.823 -6.571 10.734 1.00 98.00 164 ASN A N 1
ATOM 1286 C CA . ASN A 1 164 ? -16.106 -7.261 10.586 1.00 98.00 164 ASN A CA 1
ATOM 1287 C C . ASN A 1 164 ? -17.274 -6.559 11.301 1.00 98.00 164 ASN A C 1
ATOM 1289 O O . ASN A 1 164 ? -18.413 -7.013 11.195 1.00 98.00 164 ASN A O 1
ATOM 1293 N N . GLY A 1 165 ? -17.014 -5.479 12.048 1.00 97.12 165 GLY A N 1
ATOM 1294 C CA . GLY A 1 165 ? -18.035 -4.773 12.829 1.00 97.12 165 GLY A CA 1
ATOM 1295 C C . GLY A 1 165 ? -18.597 -5.589 14.000 1.00 97.12 165 GLY A C 1
ATOM 1296 O O . GLY A 1 165 ? -19.739 -5.384 14.402 1.00 97.12 165 GLY A O 1
ATOM 1297 N N . THR A 1 166 ? -17.818 -6.533 14.532 1.00 98.06 166 THR A N 1
ATOM 1298 C CA . THR A 1 166 ? -18.199 -7.416 15.646 1.00 98.06 166 THR A CA 1
ATOM 1299 C C . THR A 1 166 ? -17.462 -7.099 16.951 1.00 98.06 166 THR A C 1
ATOM 1301 O O . THR A 1 166 ? -17.648 -7.802 17.945 1.00 98.06 166 THR A O 1
ATOM 1304 N N . ALA A 1 167 ? -16.632 -6.050 16.976 1.00 98.06 167 ALA A N 1
ATOM 1305 C CA . ALA A 1 167 ? -15.925 -5.610 18.175 1.00 98.06 167 ALA A CA 1
ATOM 1306 C C . ALA A 1 167 ? -16.900 -5.195 19.293 1.00 98.06 167 ALA A C 1
ATOM 1308 O O . ALA A 1 167 ? -17.807 -4.386 19.100 1.00 98.06 167 ALA A O 1
ATOM 1309 N N . THR A 1 168 ? -16.695 -5.728 20.497 1.00 97.62 168 THR A N 1
ATOM 1310 C CA . THR A 1 168 ? -17.602 -5.530 21.642 1.00 97.62 168 THR A CA 1
ATOM 1311 C C . THR A 1 168 ? -17.530 -4.129 22.247 1.00 97.62 168 THR A C 1
ATOM 1313 O O . THR A 1 168 ? -18.476 -3.700 22.902 1.00 97.62 168 THR A O 1
ATOM 1316 N N . ASN A 1 169 ? -16.432 -3.405 22.019 1.00 96.25 169 ASN A N 1
ATOM 1317 C CA . ASN A 1 169 ? -16.247 -2.017 22.449 1.00 96.25 169 ASN A CA 1
ATOM 1318 C C . ASN A 1 169 ? -16.866 -0.992 21.472 1.00 96.25 169 ASN A C 1
ATOM 1320 O O . ASN A 1 169 ? -16.739 0.210 21.699 1.00 96.25 169 ASN A O 1
ATOM 1324 N N . GLY A 1 170 ? -17.514 -1.451 20.391 1.00 95.81 170 GLY A N 1
ATOM 1325 C CA . GLY A 1 170 ? -18.155 -0.605 19.380 1.00 95.81 170 GLY A CA 1
ATOM 1326 C C . GLY A 1 170 ? -17.199 0.063 18.386 1.00 95.81 170 GLY A C 1
ATOM 1327 O O . GLY A 1 170 ? -17.663 0.806 17.523 1.00 95.81 170 GLY A O 1
ATOM 1328 N N . GLY A 1 171 ? -15.889 -0.186 18.485 1.00 97.19 171 GLY A N 1
ATOM 1329 C CA . GLY A 1 171 ? -14.913 0.295 17.511 1.00 97.19 171 GLY A CA 1
ATOM 1330 C C . GLY A 1 171 ? -15.110 -0.351 16.137 1.00 97.19 171 GLY A C 1
ATOM 1331 O O . GLY A 1 171 ? -15.596 -1.477 16.020 1.00 97.19 171 GLY A O 1
ATOM 1332 N N . GLN A 1 172 ? -14.694 0.345 15.083 1.00 98.44 172 GLN A N 1
ATOM 1333 C CA . GLN A 1 172 ? -14.813 -0.142 13.708 1.00 98.44 172 GLN A CA 1
ATOM 1334 C C . GLN A 1 172 ? -13.605 0.284 12.880 1.00 98.44 172 GLN A C 1
ATOM 1336 O O . GLN A 1 172 ? -13.121 1.404 13.016 1.00 98.44 172 GLN A O 1
ATOM 1341 N N . LEU A 1 173 ? -13.153 -0.584 11.978 1.00 98.75 173 LEU A N 1
ATOM 1342 C CA . LEU A 1 173 ? -12.137 -0.262 10.985 1.00 98.75 173 LEU A CA 1
ATOM 1343 C C . LEU A 1 173 ? -12.725 -0.415 9.584 1.00 98.75 173 LEU A C 1
ATOM 1345 O O . LEU A 1 173 ? -13.215 -1.480 9.225 1.00 98.75 173 LEU A O 1
ATOM 1349 N N . VAL A 1 174 ? -12.657 0.645 8.782 1.00 98.62 174 VAL A N 1
ATOM 1350 C CA . VAL A 1 174 ? -13.129 0.647 7.391 1.00 98.62 174 VAL A CA 1
ATOM 1351 C C . VAL A 1 174 ? -11.989 1.045 6.464 1.00 98.62 174 VAL A C 1
ATOM 1353 O O . VAL A 1 174 ? -11.331 2.058 6.687 1.00 98.62 174 VAL A O 1
ATOM 1356 N N . VAL A 1 175 ? -11.786 0.284 5.389 1.00 98.69 175 VAL A N 1
ATOM 1357 C CA . VAL A 1 175 ? -10.853 0.628 4.308 1.00 98.69 175 VAL A CA 1
ATOM 1358 C C . VAL A 1 175 ? -11.658 1.040 3.080 1.00 98.69 175 VAL A C 1
ATOM 1360 O O . VAL A 1 175 ? -12.448 0.258 2.557 1.00 98.69 175 VAL A O 1
ATOM 1363 N N . VAL A 1 176 ? -11.465 2.274 2.617 1.00 98.50 176 VAL A N 1
ATOM 1364 C CA . VAL A 1 176 ? -12.132 2.824 1.432 1.00 98.50 176 VAL A CA 1
ATOM 1365 C C . VAL A 1 176 ? -11.138 2.842 0.266 1.00 98.50 176 VAL A C 1
ATOM 1367 O O . VAL A 1 176 ? -10.209 3.658 0.277 1.00 98.50 176 VAL A O 1
ATOM 1370 N N . PRO A 1 177 ? -11.306 1.963 -0.740 1.00 98.19 177 PRO A N 1
ATOM 1371 C CA . PRO A 1 177 ? -10.394 1.883 -1.873 1.00 98.19 177 PRO A CA 1
ATOM 1372 C C . PRO A 1 177 ? -10.621 3.016 -2.884 1.00 98.19 177 PRO A C 1
ATOM 1374 O O . PRO A 1 177 ? -11.752 3.338 -3.246 1.00 98.19 177 PRO A O 1
ATOM 1377 N N . GLN A 1 178 ? -9.527 3.566 -3.410 1.00 97.94 178 GLN A N 1
ATOM 1378 C CA . GLN A 1 178 ? -9.496 4.556 -4.488 1.00 97.94 178 GLN A CA 1
ATOM 1379 C C . GLN A 1 178 ? -8.537 4.083 -5.606 1.00 97.94 178 GLN A C 1
ATOM 1381 O O . GLN A 1 178 ? -7.354 4.429 -5.601 1.00 97.94 178 GLN A O 1
ATOM 1386 N N . PRO A 1 179 ? -8.996 3.258 -6.569 1.00 96.62 179 PRO A N 1
ATOM 1387 C CA . PRO A 1 179 ? -8.131 2.646 -7.583 1.00 96.62 179 PRO A CA 1
ATOM 1388 C C . PRO A 1 179 ? -7.890 3.580 -8.777 1.00 96.62 179 PRO A C 1
ATOM 1390 O O . PRO A 1 179 ? -8.610 3.554 -9.775 1.00 96.62 179 PRO A O 1
ATOM 1393 N N . PHE A 1 180 ? -6.859 4.412 -8.691 1.00 96.25 180 PHE A N 1
ATOM 1394 C CA . PHE A 1 180 ? -6.507 5.363 -9.748 1.00 96.25 180 PHE A CA 1
ATOM 1395 C C . PHE A 1 180 ? -5.857 4.654 -10.948 1.00 96.25 180 PHE A C 1
ATOM 1397 O O . PHE A 1 180 ? -5.955 5.118 -12.088 1.00 96.25 180 PHE A O 1
ATOM 1404 N N . GLY A 1 181 ? -5.230 3.491 -10.737 1.00 95.06 181 GLY A N 1
ATOM 1405 C CA . GLY A 1 181 ? -4.507 2.803 -11.802 1.00 95.06 181 GLY A CA 1
ATOM 1406 C C . GLY A 1 181 ? -3.432 3.727 -12.377 1.00 95.06 181 GLY A C 1
ATOM 1407 O O . GLY A 1 181 ? -2.700 4.370 -11.630 1.00 95.06 181 GLY A O 1
ATOM 1408 N N . LYS A 1 182 ? -3.362 3.837 -13.709 1.00 93.19 182 LYS A N 1
ATOM 1409 C CA . LYS A 1 182 ? -2.388 4.716 -14.380 1.00 93.19 182 LYS A CA 1
ATOM 1410 C C . LYS A 1 182 ? -2.872 6.141 -14.658 1.00 93.19 182 LYS A C 1
ATOM 1412 O O . LYS A 1 182 ? -2.208 6.856 -15.401 1.00 93.19 182 LYS A O 1
ATOM 1417 N N . SER A 1 183 ? -4.030 6.563 -14.142 1.00 94.06 183 SER A N 1
ATOM 1418 C CA . SER A 1 183 ? -4.608 7.869 -14.508 1.00 94.06 183 SER A CA 1
ATOM 1419 C C . SER A 1 183 ? -3.782 9.067 -14.035 1.00 94.06 183 SER A C 1
ATOM 1421 O O . SER A 1 183 ? -3.970 10.166 -14.545 1.00 94.06 183 SER A O 1
ATOM 1423 N N . THR A 1 184 ? -2.902 8.862 -13.055 1.00 92.19 184 THR A N 1
ATOM 1424 C CA . THR A 1 184 ? -2.016 9.890 -12.492 1.00 92.19 184 THR A CA 1
ATOM 1425 C C . THR A 1 184 ? -0.539 9.564 -12.689 1.00 92.19 184 THR A C 1
ATOM 1427 O O . THR A 1 184 ? 0.287 10.150 -11.998 1.00 92.19 184 THR A O 1
ATOM 1430 N N . ALA A 1 185 ? -0.211 8.603 -13.558 1.00 92.19 185 ALA A N 1
ATOM 1431 C CA . ALA A 1 185 ? 1.179 8.256 -13.822 1.00 92.19 185 ALA A CA 1
ATOM 1432 C C . ALA A 1 185 ? 1.909 9.449 -14.454 1.00 92.19 185 ALA A C 1
ATOM 1434 O O . ALA A 1 185 ? 1.362 10.105 -15.346 1.00 92.19 185 ALA A O 1
ATOM 1435 N N . ASP A 1 186 ? 3.132 9.718 -14.000 1.00 93.62 186 ASP A N 1
ATOM 1436 C CA . ASP A 1 186 ? 3.963 10.783 -14.549 1.00 93.62 186 ASP A CA 1
ATOM 1437 C C . ASP A 1 186 ? 4.230 10.545 -16.047 1.00 93.62 186 ASP A C 1
ATOM 1439 O O . ASP A 1 186 ? 4.565 9.439 -16.480 1.00 93.62 186 ASP A O 1
ATOM 1443 N N . ALA A 1 187 ? 4.074 11.597 -16.855 1.00 91.81 187 ALA A N 1
ATOM 1444 C CA . ALA A 1 187 ? 4.212 11.532 -18.310 1.00 91.81 187 ALA A CA 1
ATOM 1445 C C . ALA A 1 187 ? 5.639 11.187 -18.780 1.00 91.81 187 ALA A C 1
ATOM 1447 O O . ALA A 1 187 ? 5.828 10.813 -19.936 1.00 91.81 187 ALA A O 1
ATOM 1448 N N . SER A 1 188 ? 6.639 11.316 -17.905 1.00 93.50 188 SER A N 1
ATOM 1449 C CA . SER A 1 188 ? 8.024 10.912 -18.159 1.00 93.50 188 SER A CA 1
ATOM 1450 C C . SER A 1 188 ? 8.275 9.413 -17.956 1.00 93.50 188 SER A C 1
ATOM 1452 O O . SER A 1 188 ? 9.328 8.913 -18.357 1.00 93.50 188 SER A O 1
ATOM 1454 N N . VAL A 1 189 ? 7.332 8.670 -17.363 1.00 94.69 189 VAL A N 1
ATOM 1455 C CA . VAL A 1 189 ? 7.481 7.229 -17.126 1.00 94.69 189 VAL A CA 1
ATOM 1456 C C . VAL A 1 189 ? 7.206 6.448 -18.410 1.00 94.69 189 VAL A C 1
ATOM 1458 O O . VAL A 1 189 ? 6.128 6.533 -18.994 1.00 94.69 189 VAL A O 1
ATOM 1461 N N . SER A 1 190 ? 8.181 5.634 -18.822 1.00 94.00 190 SER A N 1
ATOM 1462 C CA . SER A 1 190 ? 8.097 4.798 -20.025 1.00 94.00 190 SER A CA 1
ATOM 1463 C C . SER A 1 190 ? 6.965 3.765 -19.936 1.00 94.00 190 SER A C 1
ATOM 1465 O O . SER A 1 190 ? 6.840 3.036 -18.949 1.00 94.00 190 SER A O 1
ATOM 1467 N N . ASP A 1 191 ? 6.171 3.659 -21.001 1.00 93.31 191 ASP A N 1
ATOM 1468 C CA . ASP A 1 191 ? 5.137 2.637 -21.213 1.00 93.31 191 ASP A CA 1
ATOM 1469 C C . ASP A 1 191 ? 5.546 1.591 -22.266 1.00 93.31 191 ASP A C 1
ATOM 1471 O O . ASP A 1 191 ? 4.730 0.790 -22.729 1.00 93.31 191 ASP A O 1
ATOM 1475 N N . ARG A 1 192 ? 6.826 1.585 -22.643 1.00 95.81 192 ARG A N 1
ATOM 1476 C CA . ARG A 1 192 ? 7.358 0.762 -23.723 1.00 95.81 192 ARG A CA 1
ATOM 1477 C C . ARG A 1 192 ? 7.670 -0.661 -23.269 1.00 95.81 192 ARG A C 1
ATOM 1479 O O . ARG A 1 192 ? 8.481 -0.883 -22.370 1.00 95.81 192 ARG A O 1
ATOM 1486 N N . LEU A 1 193 ? 7.077 -1.639 -23.951 1.00 93.56 193 LEU A N 1
ATOM 1487 C CA . LEU A 1 193 ? 7.336 -3.067 -23.720 1.00 93.56 193 LEU A CA 1
ATOM 1488 C C . LEU A 1 193 ? 8.716 -3.523 -24.217 1.00 93.56 193 LEU A C 1
ATOM 1490 O O . LEU A 1 193 ? 9.227 -4.530 -23.738 1.00 93.56 193 LEU A O 1
ATOM 1494 N N . ASP A 1 194 ? 9.314 -2.799 -25.163 1.00 95.44 194 ASP A N 1
ATOM 1495 C CA . ASP A 1 194 ? 10.653 -3.073 -25.693 1.00 95.44 194 ASP A CA 1
ATOM 1496 C C . ASP A 1 194 ? 11.777 -2.387 -24.894 1.00 95.44 194 ASP A C 1
ATOM 1498 O O . ASP A 1 194 ? 12.950 -2.577 -25.203 1.00 95.44 194 ASP A O 1
ATOM 1502 N N . ASP A 1 195 ? 11.429 -1.641 -23.840 1.00 95.62 195 ASP A N 1
ATOM 1503 C CA . ASP A 1 195 ? 12.357 -0.928 -22.958 1.00 95.62 195 ASP A CA 1
ATOM 1504 C C . ASP A 1 195 ? 12.025 -1.182 -21.477 1.00 95.62 195 ASP A C 1
ATOM 1506 O O . ASP A 1 195 ? 11.636 -0.296 -20.711 1.00 95.62 195 ASP A O 1
ATOM 1510 N N . LEU A 1 196 ? 12.159 -2.446 -21.068 1.00 96.75 196 LEU A N 1
ATOM 1511 C CA . LEU A 1 196 ? 11.857 -2.879 -19.700 1.00 96.75 196 LEU A CA 1
ATOM 1512 C C . LEU A 1 196 ? 12.804 -2.273 -18.657 1.00 96.75 196 LEU A C 1
ATOM 1514 O O . LEU A 1 196 ? 12.414 -2.133 -17.495 1.00 96.75 196 LEU A O 1
ATOM 1518 N N . GLN A 1 197 ? 14.021 -1.885 -19.058 1.00 96.56 197 GLN A N 1
ATOM 1519 C CA . GLN A 1 197 ? 14.973 -1.211 -18.175 1.00 96.56 197 GLN A CA 1
ATOM 1520 C C . GLN A 1 197 ? 14.349 0.055 -17.575 1.00 96.56 197 GLN A C 1
ATOM 1522 O O . GLN A 1 197 ? 14.462 0.274 -16.371 1.00 96.56 197 GLN A O 1
ATOM 1527 N N . HIS A 1 198 ? 13.621 0.833 -18.381 1.00 96.75 198 HIS A N 1
ATOM 1528 C CA . HIS A 1 198 ? 12.937 2.040 -17.920 1.00 96.75 198 HIS A CA 1
ATOM 1529 C C . HIS A 1 198 ? 11.483 1.781 -17.501 1.00 96.75 198 HIS A C 1
ATOM 1531 O O . HIS A 1 198 ? 11.045 2.331 -16.490 1.00 96.75 198 HIS A O 1
ATOM 1537 N N . SER A 1 199 ? 10.730 0.945 -18.227 1.00 96.75 199 SER A N 1
ATOM 1538 C CA . SER A 1 199 ? 9.284 0.762 -17.996 1.00 96.75 199 SER A CA 1
ATOM 1539 C C . SER A 1 199 ? 8.932 -0.188 -16.843 1.00 96.75 199 SER A C 1
ATOM 1541 O O . SER A 1 199 ? 7.832 -0.114 -16.286 1.00 96.75 199 SER A O 1
ATOM 1543 N N . VAL A 1 200 ? 9.867 -1.047 -16.421 1.00 97.56 200 VAL A N 1
ATOM 1544 C CA . VAL A 1 200 ? 9.698 -1.972 -15.286 1.00 97.56 200 VAL A CA 1
ATOM 1545 C C . VAL A 1 200 ? 10.748 -1.720 -14.213 1.00 97.56 200 VAL A C 1
ATOM 1547 O O . VAL A 1 200 ? 10.392 -1.474 -13.054 1.00 97.56 200 VAL A O 1
ATOM 1550 N N . TYR A 1 201 ? 12.022 -1.754 -14.594 1.00 97.94 201 TYR A N 1
ATOM 1551 C CA . TYR A 1 201 ? 13.144 -1.718 -13.657 1.00 97.94 201 TYR A CA 1
ATOM 1552 C C . TYR A 1 201 ? 13.607 -0.300 -13.301 1.00 97.94 201 TYR A C 1
ATOM 1554 O O . TYR A 1 201 ? 14.472 -0.134 -12.449 1.00 97.94 201 TYR A O 1
ATOM 1562 N N . GLY A 1 202 ? 13.034 0.738 -13.911 1.00 97.44 202 GLY A N 1
ATOM 1563 C CA . GLY A 1 202 ? 13.343 2.128 -13.591 1.00 97.44 202 GLY A CA 1
ATOM 1564 C C . GLY A 1 202 ? 12.686 2.576 -12.285 1.00 97.44 202 GLY A C 1
ATOM 1565 O O . GLY A 1 202 ? 11.539 2.216 -12.007 1.00 97.44 202 GLY A O 1
ATOM 1566 N N . VAL A 1 203 ? 13.381 3.421 -11.514 1.00 97.81 203 VAL A N 1
ATOM 1567 C CA . VAL A 1 203 ? 12.849 4.003 -10.265 1.00 97.81 203 VAL A CA 1
ATOM 1568 C C . VAL A 1 203 ? 11.531 4.736 -10.512 1.00 97.81 203 VAL A C 1
ATOM 1570 O O . VAL A 1 203 ? 10.579 4.518 -9.773 1.00 97.81 203 VAL A O 1
ATOM 1573 N N . GLY A 1 204 ? 11.430 5.536 -11.580 1.00 97.38 204 GLY A N 1
ATOM 1574 C CA . GLY A 1 204 ? 10.189 6.248 -11.914 1.00 97.38 204 GLY A CA 1
ATOM 1575 C C . GLY A 1 204 ? 9.000 5.299 -12.094 1.00 97.38 204 GLY A C 1
ATOM 1576 O O . GLY A 1 204 ? 7.960 5.477 -11.467 1.00 97.38 204 GLY A O 1
ATOM 1577 N N . ALA A 1 205 ? 9.177 4.217 -12.857 1.00 97.69 205 ALA A N 1
ATOM 1578 C CA . ALA A 1 205 ? 8.131 3.212 -13.028 1.00 97.69 205 ALA A CA 1
ATOM 1579 C C . ALA A 1 205 ? 7.797 2.483 -11.716 1.00 97.69 205 ALA A C 1
ATOM 1581 O O . ALA A 1 205 ? 6.630 2.198 -11.449 1.00 97.69 205 ALA A O 1
ATOM 1582 N N . ALA A 1 206 ? 8.803 2.184 -10.890 1.00 98.12 206 ALA A N 1
ATOM 1583 C CA . ALA A 1 206 ? 8.610 1.574 -9.576 1.00 98.12 206 ALA A CA 1
ATOM 1584 C C . ALA A 1 206 ? 7.836 2.473 -8.613 1.00 98.12 206 ALA A C 1
ATOM 1586 O O . ALA A 1 206 ? 6.938 1.990 -7.924 1.00 98.12 206 ALA A O 1
ATOM 1587 N N . MET A 1 207 ? 8.098 3.780 -8.635 1.00 98.06 207 MET A N 1
ATOM 1588 C CA . MET A 1 207 ? 7.372 4.742 -7.817 1.00 98.06 207 MET A CA 1
ATOM 1589 C C . MET A 1 207 ? 5.879 4.792 -8.154 1.00 98.06 207 MET A C 1
ATOM 1591 O O . MET A 1 207 ? 5.068 5.011 -7.256 1.00 98.06 207 MET A O 1
ATOM 1595 N N . GLU A 1 208 ? 5.484 4.528 -9.401 1.00 98.12 208 GLU A N 1
ATOM 1596 C CA . GLU A 1 208 ? 4.069 4.494 -9.801 1.00 98.12 208 GLU A CA 1
ATOM 1597 C C . GLU A 1 208 ? 3.319 3.234 -9.362 1.00 98.12 208 GLU A C 1
ATOM 1599 O O . GLU A 1 208 ? 2.089 3.200 -9.355 1.00 98.12 208 GLU A O 1
ATOM 1604 N N . ARG A 1 209 ? 4.025 2.172 -8.977 1.00 98.12 209 ARG A N 1
ATOM 1605 C CA . ARG A 1 209 ? 3.408 0.909 -8.560 1.00 98.12 209 ARG A CA 1
ATOM 1606 C C . ARG A 1 209 ? 3.309 0.854 -7.050 1.00 98.12 209 ARG A C 1
ATOM 1608 O O . ARG A 1 209 ? 4.090 0.177 -6.386 1.00 98.12 209 ARG A O 1
ATOM 1615 N N . ARG A 1 210 ? 2.330 1.579 -6.516 1.00 98.56 210 ARG A N 1
ATOM 1616 C CA . ARG A 1 210 ? 2.122 1.676 -5.072 1.00 98.56 210 ARG A CA 1
ATOM 1617 C C . ARG A 1 210 ? 0.658 1.756 -4.674 1.00 98.56 210 ARG A C 1
ATOM 1619 O O . ARG A 1 210 ? -0.199 2.087 -5.494 1.00 98.56 210 ARG A O 1
ATOM 1626 N N . ILE A 1 211 ? 0.396 1.510 -3.400 1.00 98.81 211 ILE A N 1
ATOM 1627 C CA . ILE A 1 211 ? -0.778 2.038 -2.706 1.00 98.81 211 ILE A CA 1
ATOM 1628 C C . ILE A 1 211 ? -0.332 3.061 -1.665 1.00 98.81 211 ILE A C 1
ATOM 1630 O O . ILE A 1 211 ? 0.805 3.022 -1.192 1.00 98.81 211 ILE A O 1
ATOM 1634 N N . GLU A 1 212 ? -1.225 3.979 -1.321 1.00 98.69 212 GLU A N 1
ATOM 1635 C CA . GLU A 1 212 ? -0.988 5.010 -0.320 1.00 98.69 212 GLU A CA 1
ATOM 1636 C C . GLU A 1 212 ? -2.150 5.063 0.664 1.00 98.69 212 GLU A C 1
ATOM 1638 O O . GLU A 1 212 ? -3.283 5.332 0.263 1.00 98.69 212 GLU A O 1
ATOM 1643 N N . ILE A 1 213 ? -1.866 4.853 1.950 1.00 98.69 213 ILE A N 1
ATOM 1644 C CA . ILE A 1 213 ? -2.787 5.258 3.015 1.00 98.69 213 ILE A CA 1
ATOM 1645 C C . ILE A 1 213 ? -2.630 6.771 3.133 1.00 98.69 213 ILE A C 1
ATOM 1647 O O . ILE A 1 213 ? -1.609 7.259 3.621 1.00 98.69 213 ILE A O 1
ATOM 1651 N N . GLU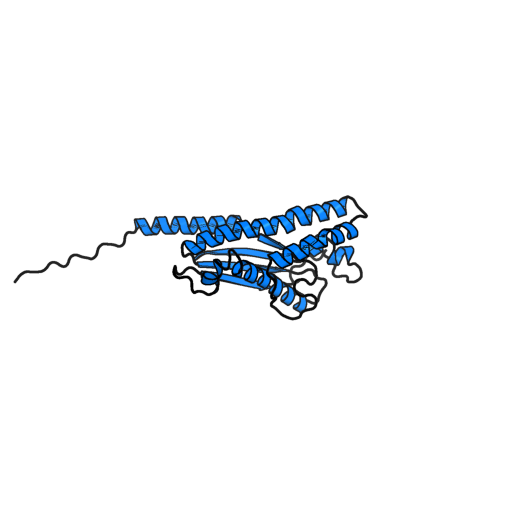 A 1 214 ? -3.600 7.514 2.611 1.00 95.94 214 GLU A N 1
ATOM 1652 C CA . GLU A 1 214 ? -3.487 8.968 2.473 1.00 95.94 214 GLU A CA 1
ATOM 1653 C C . GLU A 1 214 ? -4.197 9.704 3.605 1.00 95.94 214 GLU A C 1
ATOM 1655 O O . GLU A 1 214 ? -3.724 10.737 4.076 1.00 95.94 214 GLU A O 1
ATOM 1660 N N . GLN A 1 215 ? -5.343 9.184 4.046 1.00 97.12 215 GLN A N 1
ATOM 1661 C CA . GLN A 1 215 ? -6.165 9.849 5.048 1.00 97.12 215 GLN A CA 1
ATOM 1662 C C . GLN A 1 215 ? -6.675 8.875 6.099 1.00 97.12 215 GLN A C 1
ATOM 1664 O O . GLN A 1 215 ? -7.089 7.755 5.795 1.00 97.12 215 GLN A O 1
ATOM 1669 N N . VAL A 1 216 ? -6.703 9.374 7.333 1.00 97.88 216 VAL A N 1
ATOM 1670 C CA . VAL A 1 216 ? -7.311 8.734 8.498 1.00 97.88 216 VAL A CA 1
ATOM 1671 C C . VAL A 1 216 ? -8.418 9.644 9.018 1.00 97.88 216 VAL A C 1
ATOM 1673 O O . VAL A 1 216 ? -8.187 10.807 9.382 1.00 97.88 216 VAL A O 1
ATOM 1676 N N . VAL A 1 217 ? -9.629 9.101 9.067 1.00 96.69 217 VAL A N 1
ATOM 1677 C CA . VAL A 1 217 ? -10.811 9.769 9.614 1.00 96.69 217 VAL A CA 1
ATOM 1678 C C . VAL A 1 217 ? -11.265 8.999 10.848 1.00 96.69 217 VAL A C 1
ATOM 1680 O O . VAL A 1 217 ? -11.674 7.849 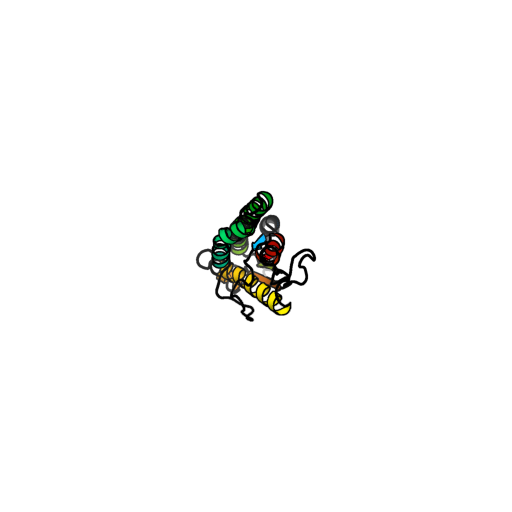10.726 1.00 96.69 217 VAL A O 1
ATOM 1683 N N . GLY A 1 218 ? -11.170 9.630 12.019 1.00 90.94 218 GLY A N 1
ATOM 1684 C CA . GLY A 1 218 ? -11.757 9.123 13.259 1.00 90.94 218 GLY A CA 1
ATOM 1685 C C . GLY A 1 218 ? -13.190 9.617 13.442 1.00 90.94 218 GLY A C 1
ATOM 1686 O O . GLY A 1 218 ? -13.518 10.721 12.997 1.00 90.94 218 GLY A O 1
ATOM 1687 N N . ARG A 1 219 ? -14.026 8.799 14.079 1.00 75.88 219 ARG A N 1
ATOM 1688 C CA . ARG A 1 219 ? -15.366 9.140 14.569 1.00 75.88 219 ARG A CA 1
ATOM 1689 C C . ARG A 1 219 ? -15.509 8.756 16.035 1.00 75.88 219 ARG A C 1
ATOM 1691 O O . ARG A 1 219 ? -14.900 7.735 16.439 1.00 75.88 219 ARG A O 1
#

Radius of gyration: 22.69 Å; chains: 1; bounding box: 78×31×79 Å

Secondary structure (DSSP, 8-state):
------PPPPPP-HHHHHHHHHHHHHHHHHHHTTPPEEEE--TT-SSTT---S--S--HHHHHHHHHTTHHHHHHHHTT-HHHHHHHHHHIIIIIIHHHHHHHHHHHHHHHHHHTT-EEEEEEEEE--TTS-HHHHHHHHHHHHHHHHHHHHHGGGTTTHHHHTT--TT--EEEEEEEEEETTT--TTS---TT-HHHHTSSHHHHHHSEEEEEEEEE-